Protein AF-0000000084998869 (afdb_homodimer)

Nearest PDB structures (foldseek):
  7p6f-assembly1_BBB  TM=9.509E-01  e=3.511E-06  Streptomyces griseus
  7p6f-assembly2_CCC-2  TM=8.932E-01  e=2.110E-06  Streptomyces griseus
  3f6o-assembly1_A  TM=9.062E-01  e=4.250E-06  Rhodococcus jostii RHA1
  3f6v-assembly1_A-2  TM=7.899E-01  e=2.722E-06  Rhodococcus jostii RHA1
  4ooi-assembly1_A  TM=8.127E-01  e=7.074E-06  Vibrio cholerae O1 biovar El Tor str. N16961

Foldseek 3Di:
DPVCCVVPLQDPLLVLQVVLCVDPLLVVVQVVQVVHKDWLVRSCVVVVDDSVVSVVSVVSCVVSVQWDWDDDVPIIIIHGDVVSVVSNVVSVVVVVVVVVVVVVVVD/DPVCCVVPLQDPLLVLQCVLCVDPLLVVVQVVQVVHKDWLVRSCVVVVDDSVVSVVSVVSCVVSVQWDWDDDVPIIIIHGDVVSVVSNVVSVVVVVVVVVVVVVVVD

pLDDT: mean 88.74, std 17.49, range [26.2, 98.62]

Radius of gyration: 19.47 Å; Cα contacts (8 Å, |Δi|>4): 259; chains: 2; bounding box: 42×60×47 Å

Structure (mmCIF, N/CA/C/O backbone):
data_AF-0000000084998869-model_v1
#
loop_
_entity.id
_entity.type
_entity.pdbx_description
1 polymer 'Transcriptional regulator, ArsR family'
#
loop_
_atom_site.group_PDB
_atom_site.id
_atom_site.type_symbol
_atom_site.label_atom_id
_atom_site.label_alt_id
_atom_site.label_comp_id
_atom_site.label_asym_id
_atom_site.label_entity_id
_atom_site.label_seq_id
_atom_site.pdbx_PDB_ins_code
_atom_site.Cartn_x
_atom_site.Cartn_y
_atom_site.Cartn_z
_atom_site.occupancy
_atom_site.B_iso_or_equiv
_atom_site.auth_seq_id
_atom_site.auth_comp_id
_atom_site.auth_asym_id
_atom_site.auth_atom_id
_atom_site.pdbx_PDB_model_num
ATOM 1 N N . MET A 1 1 ? 25.359 22.375 10.984 1 26.67 1 MET A N 1
ATOM 2 C CA . MET A 1 1 ? 24.562 22.219 9.773 1 26.67 1 MET A CA 1
ATOM 3 C C . MET A 1 1 ? 23.688 20.969 9.859 1 26.67 1 MET A C 1
ATOM 5 O O . MET A 1 1 ? 24.172 19.875 10.094 1 26.67 1 MET A O 1
ATOM 9 N N . SER A 1 2 ? 22.578 21.062 10.672 1 33.28 2 SER A N 1
ATOM 10 C CA . SER A 1 2 ? 21.656 19.984 10.977 1 33.28 2 SER A CA 1
ATOM 11 C C . SER A 1 2 ? 21.375 19.125 9.742 1 33.28 2 SER A C 1
ATOM 13 O O . SER A 1 2 ? 20.875 19.641 8.734 1 33.28 2 SER A O 1
ATOM 15 N N . SER A 1 3 ? 22.328 18.469 9.305 1 34 3 SER A N 1
ATOM 16 C CA . SER A 1 3 ? 22.219 17.578 8.164 1 34 3 SER A CA 1
ATOM 17 C C . SER A 1 3 ? 20.812 16.984 8.039 1 34 3 SER A C 1
ATOM 19 O O . SER A 1 3 ? 20.422 16.141 8.844 1 34 3 SER A O 1
ATOM 21 N N . ALA A 1 4 ? 19.828 17.859 7.883 1 39.31 4 ALA A N 1
ATOM 22 C CA . ALA A 1 4 ? 18.453 17.5 7.574 1 39.31 4 ALA A CA 1
ATOM 23 C C . ALA A 1 4 ? 18.375 16.188 6.805 1 39.31 4 ALA A C 1
ATOM 25 O O . ALA A 1 4 ? 18.766 16.125 5.637 1 39.31 4 ALA A O 1
ATOM 26 N N . VAL A 1 5 ? 19.031 15.219 7.215 1 37.94 5 VAL A N 1
ATOM 27 C CA . VAL A 1 5 ? 18.906 13.883 6.648 1 37.94 5 VAL A CA 1
ATOM 28 C C . VAL A 1 5 ? 17.531 13.711 6.012 1 37.94 5 VAL A C 1
ATOM 30 O O . VAL A 1 5 ? 16.516 13.695 6.711 1 37.94 5 VAL A O 1
ATOM 33 N N . ASP A 1 6 ? 17.047 14.648 5.242 1 44.75 6 ASP A N 1
ATOM 34 C CA . ASP A 1 6 ? 15.898 14.656 4.328 1 44.75 6 ASP A CA 1
ATOM 35 C C . ASP A 1 6 ? 15.508 13.242 3.924 1 44.75 6 ASP A C 1
ATOM 37 O O . ASP A 1 6 ? 15.922 12.758 2.865 1 44.75 6 ASP A O 1
ATOM 41 N N . SER A 1 7 ? 15.812 12.195 4.695 1 50.81 7 SER A N 1
ATOM 42 C CA . SER A 1 7 ? 15.711 10.766 4.445 1 50.81 7 SER A CA 1
ATOM 43 C C . SER A 1 7 ? 14.367 10.406 3.816 1 50.81 7 SER A C 1
ATOM 45 O O . SER A 1 7 ? 13.312 10.695 4.391 1 50.81 7 SER A O 1
ATOM 47 N N . GLU A 1 8 ? 14.383 10.547 2.584 1 64.5 8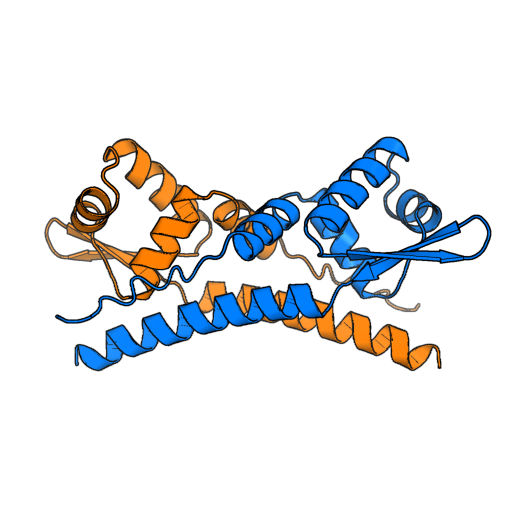 GLU A N 1
ATOM 48 C CA . GLU A 1 8 ? 13.273 10.055 1.771 1 64.5 8 GLU A CA 1
ATOM 49 C C . GLU A 1 8 ? 12.75 8.719 2.303 1 64.5 8 GLU A C 1
ATOM 51 O O . GLU A 1 8 ? 13.453 7.707 2.252 1 64.5 8 GLU A O 1
ATOM 56 N N . ILE A 1 9 ? 11.812 8.828 3.244 1 73 9 ILE A N 1
ATOM 57 C CA . ILE A 1 9 ? 11.203 7.641 3.84 1 73 9 ILE A CA 1
ATOM 58 C C . ILE A 1 9 ? 10.602 6.766 2.744 1 73 9 ILE A C 1
ATOM 60 O O . ILE A 1 9 ? 10.703 5.539 2.795 1 73 9 ILE A O 1
ATOM 64 N N . VAL A 1 10 ? 10.297 7.578 1.691 1 85.88 10 VAL A N 1
ATOM 65 C CA . VAL A 1 10 ? 9.625 6.809 0.649 1 85.88 10 VAL A CA 1
ATOM 66 C C . VAL A 1 10 ? 10.602 6.523 -0.49 1 85.88 10 VAL A C 1
ATOM 68 O O . VAL A 1 10 ? 11.055 7.445 -1.171 1 85.88 10 VAL A O 1
ATOM 71 N N . SER A 1 11 ? 10.969 5.344 -0.647 1 91.5 11 SER A N 1
ATOM 72 C CA . SER A 1 11 ? 11.852 4.914 -1.723 1 91.5 11 SER A CA 1
ATOM 73 C C . SER A 1 11 ? 11.078 4.629 -3.002 1 91.5 11 SER A C 1
ATOM 75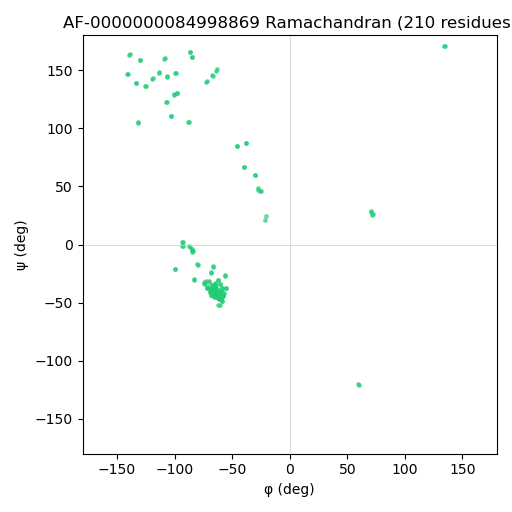 O O . SER A 1 11 ? 9.852 4.48 -2.971 1 91.5 11 SER A O 1
ATOM 77 N N . ASP A 1 12 ? 11.836 4.605 -4.164 1 93.56 12 ASP A N 1
ATOM 78 C CA . ASP A 1 12 ? 11.227 4.27 -5.449 1 93.56 12 ASP A CA 1
ATOM 79 C C . ASP A 1 12 ? 10.633 2.859 -5.422 1 93.56 12 ASP A C 1
ATOM 81 O O . ASP A 1 12 ? 9.609 2.596 -6.051 1 93.56 12 ASP A O 1
ATOM 85 N N . LYS A 1 13 ? 11.289 2.039 -4.707 1 94.5 13 LYS A N 1
ATOM 86 C CA . LYS A 1 13 ? 10.805 0.67 -4.566 1 94.5 13 LYS A CA 1
ATOM 87 C C . LYS A 1 13 ? 9.453 0.637 -3.861 1 94.5 13 LYS A C 1
ATOM 89 O O . LYS A 1 13 ? 8.531 -0.051 -4.309 1 94.5 13 LYS A O 1
ATOM 94 N N . THR A 1 14 ? 9.398 1.402 -2.857 1 95.94 14 THR A N 1
ATOM 95 C CA . THR A 1 14 ? 8.148 1.46 -2.107 1 95.94 14 THR A CA 1
ATOM 96 C C . THR A 1 14 ? 7.02 2.01 -2.975 1 95.94 14 THR A C 1
ATOM 98 O O . THR A 1 14 ? 5.902 1.481 -2.963 1 95.94 14 THR A O 1
ATOM 101 N N . LYS A 1 15 ? 7.359 3.01 -3.773 1 96.69 15 LYS A N 1
ATOM 102 C CA . LYS A 1 15 ? 6.379 3.605 -4.68 1 96.69 15 LYS A CA 1
ATOM 103 C C . LYS A 1 15 ? 5.859 2.576 -5.68 1 96.69 15 LYS A C 1
ATOM 105 O O . LYS A 1 15 ? 4.656 2.496 -5.926 1 96.69 15 LYS A O 1
ATOM 110 N N . LYS A 1 16 ? 6.734 1.814 -6.164 1 96.88 16 LYS A N 1
ATOM 111 C CA . LYS A 1 16 ? 6.387 0.79 -7.145 1 96.88 16 LYS A CA 1
ATOM 112 C C . LYS A 1 16 ? 5.508 -0.292 -6.52 1 96.88 16 LYS A C 1
ATOM 114 O O . LYS A 1 16 ? 4.539 -0.741 -7.133 1 96.88 16 LYS A O 1
ATOM 119 N N . LEU A 1 17 ? 5.84 -0.7 -5.336 1 97.69 17 LEU A N 1
ATOM 120 C CA . LEU A 1 17 ? 5.078 -1.722 -4.625 1 97.69 17 LEU A CA 1
ATOM 121 C C . LEU A 1 17 ? 3.648 -1.255 -4.371 1 97.69 17 LEU A C 1
ATOM 123 O O . LEU A 1 17 ? 2.693 -1.98 -4.656 1 97.69 17 LEU A O 1
ATOM 127 N N . LEU A 1 18 ? 3.578 -0.027 -3.906 1 97.94 18 LEU A N 1
ATOM 128 C CA . LEU A 1 18 ? 2.268 0.513 -3.561 1 97.94 18 LEU A CA 1
ATOM 129 C C . LEU A 1 18 ? 1.408 0.693 -4.809 1 97.94 18 LEU A C 1
ATOM 131 O O . LEU A 1 18 ? 0.208 0.411 -4.785 1 97.94 18 LEU A O 1
ATOM 135 N N . LYS A 1 19 ? 2 1.129 -5.84 1 97.62 19 LYS A N 1
ATOM 136 C CA . LYS A 1 19 ? 1.279 1.286 -7.098 1 97.62 19 LYS A CA 1
ATOM 137 C C . LYS A 1 19 ? 0.756 -0.055 -7.605 1 97.62 19 LYS A C 1
ATOM 139 O O . LYS A 1 19 ? -0.394 -0.156 -8.039 1 97.62 19 LYS A O 1
ATOM 144 N N . ALA A 1 20 ? 1.541 -1.014 -7.512 1 98.38 20 ALA A N 1
ATOM 145 C CA . ALA A 1 20 ? 1.152 -2.346 -7.965 1 98.38 20 ALA A CA 1
ATOM 146 C C . ALA A 1 20 ? 0.011 -2.902 -7.121 1 98.38 20 ALA A C 1
ATOM 148 O O . ALA A 1 20 ? -0.873 -3.594 -7.637 1 98.38 20 ALA A O 1
ATOM 149 N N . LEU A 1 21 ? -0.023 -2.584 -5.867 1 98 21 LEU A N 1
ATOM 150 C CA . LEU A 1 21 ? -0.984 -3.143 -4.922 1 98 21 LEU A CA 1
ATOM 151 C C . LEU A 1 21 ? -2.279 -2.338 -4.922 1 98 21 LEU A C 1
ATOM 153 O O . LEU A 1 21 ? -3.229 -2.68 -4.215 1 98 21 LEU A O 1
ATOM 157 N N . SER A 1 22 ? -2.352 -1.275 -5.703 1 97.62 22 SER A N 1
ATOM 158 C CA . SER A 1 22 ? -3.502 -0.378 -5.648 1 97.62 22 SER A CA 1
ATOM 159 C C . SER A 1 22 ? -4.637 -0.883 -6.531 1 97.62 22 SER A C 1
ATOM 161 O O . SER A 1 22 ? -5.73 -0.31 -6.535 1 97.62 22 SER A O 1
ATOM 163 N N . GLU A 1 23 ? -4.469 -1.944 -7.277 1 97.06 23 GLU A N 1
ATOM 164 C CA . GLU A 1 23 ? -5.473 -2.488 -8.188 1 97.06 23 GLU A CA 1
ATOM 165 C C . GLU A 1 23 ? -6.191 -3.684 -7.562 1 97.06 23 GLU A C 1
ATOM 167 O O . GLU A 1 23 ? -5.547 -4.629 -7.102 1 97.06 23 GLU A O 1
ATOM 172 N N . PRO A 1 24 ? -7.52 -3.65 -7.582 1 95 24 PRO A N 1
ATOM 173 C CA . PRO A 1 24 ? -8.289 -4.703 -6.914 1 95 24 PRO A CA 1
ATOM 174 C C . PRO A 1 24 ? -7.957 -6.098 -7.438 1 95 24 PRO A C 1
ATOM 176 O O . PRO A 1 24 ? -7.836 -7.043 -6.652 1 95 24 PRO A O 1
ATOM 179 N N . LEU A 1 25 ? -7.824 -6.23 -8.68 1 95.31 25 LEU A N 1
ATOM 180 C CA . LEU A 1 25 ? -7.555 -7.543 -9.258 1 95.31 25 LEU A CA 1
ATOM 181 C C . LEU A 1 25 ? -6.18 -8.047 -8.828 1 95.31 25 LEU A C 1
ATOM 183 O O . LEU A 1 25 ? -6 -9.25 -8.594 1 95.31 25 LEU A O 1
ATOM 187 N N . ARG A 1 26 ? -5.273 -7.172 -8.758 1 97.75 26 ARG A N 1
ATOM 188 C CA . ARG A 1 26 ? -3.938 -7.562 -8.312 1 97.75 26 ARG A CA 1
ATOM 189 C C . ARG A 1 26 ? -3.947 -7.965 -6.844 1 97.75 26 ARG A C 1
ATOM 191 O O . ARG A 1 26 ? -3.188 -8.844 -6.43 1 97.75 26 ARG A O 1
ATOM 198 N N . LEU A 1 27 ? -4.762 -7.32 -6.09 1 96.94 27 LEU A N 1
ATOM 199 C CA . LEU A 1 27 ? -4.898 -7.699 -4.688 1 96.94 27 LEU A CA 1
ATOM 200 C C . LEU A 1 27 ? -5.488 -9.102 -4.559 1 96.94 27 LEU A C 1
ATOM 202 O O . LEU A 1 27 ? -5.113 -9.859 -3.66 1 96.94 27 LEU A O 1
ATOM 206 N N . GLN A 1 28 ? -6.352 -9.414 -5.449 1 95.19 28 GLN A N 1
ATOM 207 C CA . GLN A 1 28 ? -6.91 -10.766 -5.461 1 95.19 28 GLN A CA 1
ATOM 208 C C . GLN A 1 28 ? -5.836 -11.797 -5.777 1 95.19 28 GLN A C 1
ATOM 210 O O . GLN A 1 28 ? -5.801 -12.875 -5.172 1 95.19 28 GLN A O 1
ATOM 215 N N . ILE A 1 29 ? -5.027 -11.461 -6.688 1 97 29 ILE A N 1
ATOM 216 C CA . ILE A 1 29 ? -3.93 -12.352 -7.047 1 97 29 ILE A CA 1
ATOM 217 C C . ILE A 1 29 ? -3.002 -12.539 -5.848 1 97 29 ILE A C 1
ATOM 219 O O . ILE A 1 29 ? -2.6 -13.664 -5.535 1 97 29 ILE A O 1
ATOM 223 N N . ILE A 1 30 ? -2.678 -11.438 -5.18 1 97.5 30 ILE A N 1
ATOM 224 C CA . ILE A 1 30 ? -1.818 -11.469 -4 1 97.5 30 ILE A CA 1
ATOM 225 C C . ILE A 1 30 ? -2.438 -12.375 -2.938 1 97.5 30 ILE A C 1
ATOM 227 O O . ILE A 1 30 ? -1.742 -13.195 -2.326 1 97.5 30 ILE A O 1
ATOM 231 N N . GLU A 1 31 ? -3.682 -12.227 -2.771 1 94.25 31 GLU A N 1
ATOM 232 C CA . GLU A 1 31 ? -4.391 -13.055 -1.799 1 94.25 31 GLU A CA 1
ATOM 233 C C . GLU A 1 31 ? -4.344 -14.531 -2.191 1 94.25 31 GLU A C 1
ATOM 235 O O . GLU A 1 31 ? -4.102 -15.398 -1.348 1 94.25 31 GLU A O 1
ATOM 240 N N . ALA A 1 32 ? -4.578 -14.812 -3.408 1 94.56 32 ALA A N 1
ATOM 241 C CA . ALA A 1 32 ? -4.539 -16.188 -3.908 1 94.56 32 ALA A CA 1
ATOM 242 C C . ALA A 1 32 ? -3.17 -16.812 -3.674 1 94.56 32 ALA A C 1
ATOM 244 O O . ALA A 1 32 ? -3.074 -17.984 -3.299 1 94.56 32 ALA A O 1
ATOM 245 N N . LEU A 1 33 ? -2.152 -16.031 -3.822 1 95.81 33 LEU A N 1
ATOM 246 C CA . LEU A 1 33 ? -0.786 -16.531 -3.707 1 95.81 33 LEU A CA 1
ATOM 247 C C . LEU A 1 33 ? -0.374 -16.656 -2.244 1 95.81 33 LEU A C 1
ATOM 249 O O . LEU A 1 33 ? 0.628 -17.297 -1.93 1 95.81 33 LEU A O 1
ATOM 253 N N . SER A 1 34 ? -1.127 -15.992 -1.403 1 94.06 34 SER A N 1
ATOM 254 C CA . SER A 1 34 ? -0.805 -16.062 0.018 1 94.06 34 SER A CA 1
ATOM 255 C C . SER A 1 34 ? -1.02 -17.469 0.56 1 94.06 34 SER A C 1
ATOM 257 O O . SER A 1 34 ? -0.455 -17.844 1.592 1 94.06 34 SER A O 1
ATOM 259 N N . SER A 1 35 ? -1.745 -18.266 -0.09 1 91.44 35 SER A N 1
ATOM 260 C CA . SER A 1 35 ? -2.033 -19.641 0.342 1 91.44 35 SER A CA 1
ATOM 261 C C . SER A 1 35 ? -1.048 -20.625 -0.266 1 91.44 35 SER A C 1
ATOM 263 O O . SER A 1 35 ? -1.18 -21.844 -0.075 1 91.44 35 SER A O 1
ATOM 265 N N . GLY A 1 36 ? -0.101 -20.141 -1.003 1 92.31 36 GLY A N 1
ATOM 266 C CA . GLY A 1 36 ? 0.896 -20.984 -1.65 1 92.31 36 GLY A CA 1
ATOM 267 C C . GLY A 1 36 ? 1.136 -20.609 -3.102 1 92.31 36 GLY A C 1
ATOM 268 O O . GLY A 1 36 ? 0.422 -19.781 -3.662 1 92.31 36 GLY A O 1
ATOM 269 N N . GLU A 1 37 ? 2.137 -21.203 -3.666 1 94.44 37 GLU A N 1
ATOM 270 C CA . GLU A 1 37 ? 2.461 -20.922 -5.062 1 94.44 37 GLU A CA 1
ATOM 271 C C . GLU A 1 37 ? 1.371 -21.438 -5.996 1 94.44 37 GLU A C 1
ATOM 273 O O . GLU A 1 37 ? 0.744 -22.469 -5.723 1 94.44 37 GLU A O 1
ATOM 278 N N . LYS A 1 38 ? 1.149 -20.734 -7.07 1 95.94 38 LYS A N 1
ATOM 279 C CA . LYS A 1 38 ? 0.128 -21.109 -8.039 1 95.94 38 LYS A CA 1
ATOM 280 C C . LYS A 1 38 ? 0.606 -20.859 -9.469 1 95.94 38 LYS A C 1
ATOM 282 O O . LYS A 1 38 ? 1.376 -19.922 -9.711 1 95.94 38 LYS A O 1
ATOM 287 N N . CYS A 1 39 ? 0.174 -21.703 -10.383 1 96.12 39 CYS A N 1
ATOM 288 C CA . CYS A 1 39 ? 0.454 -21.469 -11.797 1 96.12 39 CYS A CA 1
ATOM 289 C C . CYS A 1 39 ? -0.604 -20.562 -12.422 1 96.12 39 CYS A C 1
ATOM 291 O O . CYS A 1 39 ? -1.662 -20.344 -11.828 1 96.12 39 CYS A O 1
ATOM 293 N N . VAL A 1 40 ? -0.247 -20.062 -13.625 1 95.06 40 VAL A N 1
ATOM 294 C CA . VAL A 1 40 ? -1.156 -19.188 -14.359 1 95.06 40 VAL A CA 1
ATOM 295 C C . VAL A 1 40 ? -2.5 -19.875 -14.555 1 95.06 40 VAL A C 1
ATOM 297 O O . VAL A 1 40 ? -3.557 -19.266 -14.398 1 95.06 40 VAL A O 1
ATOM 300 N N . CYS A 1 41 ? -2.467 -21.172 -14.797 1 94.19 41 CYS A N 1
ATOM 301 C CA . CYS A 1 41 ? -3.689 -21.922 -15.062 1 94.19 41 CYS A CA 1
ATOM 302 C C . CYS A 1 41 ? -4.57 -22 -13.82 1 94.19 41 CYS A C 1
ATOM 304 O O . CYS A 1 41 ? -5.797 -21.891 -13.922 1 94.19 41 CYS A O 1
ATOM 306 N N . ASP A 1 42 ? -3.941 -22.172 -12.633 1 95.56 42 ASP A N 1
ATOM 307 C CA . ASP A 1 42 ? -4.684 -22.141 -11.383 1 95.56 42 ASP A CA 1
ATOM 308 C C . ASP A 1 42 ? -5.34 -20.781 -11.148 1 95.56 42 ASP A C 1
ATOM 310 O O . ASP A 1 42 ? -6.492 -20.719 -10.719 1 95.56 42 ASP A O 1
ATOM 314 N N . LEU A 1 43 ? -4.621 -19.75 -11.461 1 96.56 43 LEU A N 1
ATOM 315 C CA . LEU A 1 43 ? -5.121 -18.406 -11.25 1 96.56 43 LEU A CA 1
ATOM 316 C C . LEU A 1 43 ? -6.273 -18.094 -12.203 1 96.56 43 LEU A C 1
ATOM 318 O O . LEU A 1 43 ? -7.262 -17.469 -11.805 1 96.56 43 LEU A O 1
ATOM 322 N N . ILE A 1 44 ? -6.145 -18.531 -13.453 1 95.56 44 ILE A N 1
ATOM 323 C CA . ILE A 1 44 ? -7.207 -18.359 -14.43 1 95.56 44 ILE A CA 1
ATOM 324 C C . ILE A 1 44 ? -8.477 -19.062 -13.953 1 95.56 44 ILE A C 1
ATOM 326 O O . ILE A 1 44 ? -9.562 -18.469 -13.977 1 95.56 44 ILE A O 1
ATOM 330 N N . GLU A 1 45 ? -8.344 -20.281 -13.508 1 95.5 45 GLU A N 1
ATOM 331 C CA . GLU A 1 45 ? -9.469 -21.078 -13.039 1 95.5 45 GLU A CA 1
ATOM 332 C C . GLU A 1 45 ? -10.117 -20.438 -11.805 1 95.5 45 GLU A C 1
ATOM 334 O O . GLU A 1 45 ? -11.344 -20.344 -11.727 1 95.5 45 GLU A O 1
ATOM 339 N N . GLU A 1 46 ? -9.328 -19.984 -10.906 1 94 46 GLU A N 1
ATOM 340 C CA . GLU A 1 46 ? -9.812 -19.438 -9.641 1 94 46 GLU A CA 1
ATOM 341 C C . GLU A 1 46 ? -10.5 -18.078 -9.852 1 94 46 GLU A C 1
ATOM 343 O O . GLU A 1 46 ? -11.5 -17.781 -9.195 1 94 46 GLU A O 1
ATOM 348 N N . MET A 1 47 ? -9.992 -17.266 -10.766 1 94.12 47 MET A N 1
ATOM 349 C CA . MET A 1 47 ? -10.461 -15.898 -10.906 1 94.12 47 MET A CA 1
ATOM 350 C C . MET A 1 47 ? -11.453 -15.773 -12.055 1 94.12 47 MET A C 1
ATOM 352 O O . MET A 1 47 ? -12.203 -14.789 -12.133 1 94.12 47 MET A O 1
ATOM 356 N N . GLY A 1 48 ? -11.406 -16.672 -12.914 1 95.06 48 GLY A N 1
ATOM 357 C CA . GLY A 1 48 ? -12.344 -16.656 -14.023 1 95.06 48 GLY A CA 1
ATOM 358 C C . GLY A 1 48 ? -12.07 -15.547 -15.023 1 95.06 48 GLY A C 1
ATOM 359 O O . GLY A 1 48 ? -13.008 -15.008 -15.617 1 95.06 48 GLY A O 1
ATOM 360 N N . LEU A 1 49 ? -10.852 -15.102 -15.172 1 95 49 LEU A N 1
ATOM 361 C CA . LEU A 1 49 ? -10.453 -14.039 -16.094 1 95 49 LEU A CA 1
ATOM 362 C C . LEU A 1 49 ? -9.664 -14.594 -17.266 1 95 49 LEU A C 1
ATOM 364 O O . LEU A 1 49 ? -9.148 -15.711 -17.203 1 95 49 LEU A O 1
ATOM 368 N N . ALA A 1 50 ? -9.602 -13.844 -18.297 1 96.38 50 ALA A N 1
ATOM 369 C CA . ALA A 1 50 ? -8.828 -14.219 -19.484 1 96.38 50 ALA A CA 1
ATOM 370 C C . ALA A 1 50 ? -7.336 -14.305 -19.156 1 96.38 50 ALA A C 1
ATOM 372 O O . ALA A 1 50 ? -6.832 -13.539 -18.328 1 96.38 50 ALA A O 1
ATOM 373 N N . GLN A 1 51 ? -6.672 -15.117 -19.812 1 95.69 51 GLN A N 1
ATOM 374 C CA . GLN A 1 51 ? -5.238 -15.32 -19.641 1 95.69 51 GLN A CA 1
ATOM 375 C C . GLN A 1 51 ? -4.461 -14.031 -19.875 1 95.69 51 GLN A C 1
ATOM 377 O O . GLN A 1 51 ? -3.496 -13.742 -19.172 1 95.69 51 GLN A O 1
ATOM 382 N N . SER A 1 52 ? -4.859 -13.336 -20.797 1 97.06 52 SER A N 1
ATOM 383 C CA . SER A 1 52 ? -4.148 -12.109 -21.125 1 97.06 52 SER A CA 1
ATOM 384 C C . SER A 1 52 ? -4.18 -11.125 -19.969 1 97.06 52 SER A C 1
ATOM 386 O O . SER A 1 52 ? -3.178 -10.469 -19.672 1 97.06 52 SER A O 1
ATOM 388 N N . LYS A 1 53 ? -5.348 -10.984 -19.312 1 97.31 53 LYS A N 1
ATOM 389 C CA . LYS A 1 53 ? -5.52 -10.078 -18.188 1 97.31 53 LYS A CA 1
ATOM 390 C C . LYS A 1 53 ? -4.695 -10.539 -16.984 1 97.31 53 LYS A C 1
ATOM 392 O O . LYS A 1 53 ? -4.016 -9.727 -16.344 1 97.31 53 LYS A O 1
ATOM 397 N N . ILE A 1 54 ? -4.773 -11.805 -16.75 1 97.38 54 ILE A N 1
ATOM 398 C CA . ILE A 1 54 ? -4.008 -12.375 -15.656 1 97.38 54 ILE A CA 1
ATOM 399 C C . ILE A 1 54 ? -2.516 -12.188 -15.906 1 97.38 54 ILE A C 1
ATOM 401 O O . ILE A 1 54 ? -1.771 -11.781 -15.016 1 97.38 54 ILE A O 1
ATOM 405 N N . SER A 1 55 ? -2.113 -12.422 -17.109 1 96.81 55 SER A N 1
ATOM 406 C CA . SER A 1 55 ? -0.706 -12.297 -17.469 1 96.81 55 SER A CA 1
ATOM 407 C C . SER A 1 55 ? -0.221 -10.859 -17.312 1 96.81 55 SER A C 1
ATOM 409 O O . SER A 1 55 ? 0.888 -10.625 -16.828 1 96.81 55 SER A O 1
ATOM 411 N N . PHE A 1 56 ? -1.086 -9.969 -17.672 1 98 56 PHE A N 1
ATOM 412 C CA . PHE A 1 56 ? -0.75 -8.555 -17.531 1 98 56 PHE A CA 1
ATOM 413 C C . PHE A 1 56 ? -0.516 -8.211 -16.062 1 98 56 PHE A C 1
ATOM 415 O O . PHE A 1 56 ? 0.51 -7.625 -15.711 1 98 56 PHE A O 1
ATOM 422 N N . HIS A 1 57 ? -1.429 -8.547 -15.234 1 98.12 57 HIS A N 1
ATOM 423 C CA . HIS A 1 57 ? -1.318 -8.234 -13.812 1 98.12 57 HIS A CA 1
ATOM 424 C C . HIS A 1 57 ? -0.136 -8.961 -13.18 1 98.12 57 HIS A C 1
ATOM 426 O O . HIS A 1 57 ? 0.55 -8.398 -12.32 1 98.12 57 HIS A O 1
ATOM 432 N N . LEU A 1 58 ? 0.121 -10.18 -13.609 1 98.25 58 LEU A N 1
ATOM 433 C CA . LEU A 1 58 ? 1.271 -10.922 -13.109 1 98.25 58 LEU A CA 1
ATOM 434 C C . LEU A 1 58 ? 2.574 -10.234 -13.492 1 98.25 58 LEU A C 1
ATOM 436 O O . LEU A 1 58 ? 3.52 -10.188 -12.703 1 98.25 58 LEU A O 1
ATOM 440 N N . LYS A 1 59 ? 2.633 -9.719 -14.688 1 98.38 59 LYS A N 1
ATOM 441 C CA . LYS A 1 59 ? 3.812 -8.984 -15.133 1 98.38 59 LYS A CA 1
ATOM 442 C C . LYS A 1 59 ? 4.047 -7.75 -14.273 1 98.38 59 LYS A C 1
ATOM 444 O O . LYS A 1 59 ? 5.176 -7.48 -13.859 1 98.38 59 LYS A O 1
ATOM 449 N N . VAL A 1 60 ? 3.023 -6.988 -14.023 1 98.38 60 VAL A N 1
ATOM 450 C CA . VAL A 1 60 ? 3.107 -5.785 -13.203 1 98.38 60 VAL A CA 1
ATOM 451 C C . VAL A 1 60 ? 3.598 -6.148 -11.805 1 98.38 60 VAL A C 1
ATOM 453 O O . VAL A 1 60 ? 4.488 -5.488 -11.258 1 98.38 60 VAL A O 1
ATOM 456 N N . LEU A 1 61 ? 3.031 -7.219 -11.219 1 98.62 61 LEU A N 1
ATOM 457 C CA . LEU A 1 61 ? 3.391 -7.66 -9.875 1 98.62 61 LEU A CA 1
ATOM 458 C C . LEU A 1 61 ? 4.832 -8.156 -9.836 1 98.62 61 LEU A C 1
ATOM 460 O O . LEU A 1 61 ? 5.555 -7.91 -8.867 1 98.62 61 LEU A O 1
ATOM 464 N N . LYS A 1 62 ? 5.227 -8.82 -10.914 1 98.38 62 LYS A N 1
ATOM 465 C CA . LYS A 1 62 ? 6.598 -9.312 -11.023 1 98.38 62 LYS A CA 1
ATOM 466 C C . LYS A 1 62 ? 7.586 -8.156 -11.156 1 98.38 62 LYS A C 1
ATOM 468 O O . LYS A 1 62 ? 8.617 -8.133 -10.477 1 98.38 62 LYS A O 1
ATOM 473 N N . ASP A 1 63 ? 7.262 -7.176 -11.969 1 98.06 63 ASP A N 1
ATOM 474 C CA . ASP A 1 63 ? 8.109 -6.004 -12.18 1 98.06 63 ASP A CA 1
ATOM 475 C C . ASP A 1 63 ? 8.281 -5.215 -10.883 1 98.06 63 ASP A C 1
ATOM 477 O O . ASP A 1 63 ? 9.336 -4.617 -10.648 1 98.06 63 ASP A O 1
ATOM 481 N N . ALA A 1 64 ? 7.293 -5.262 -10.047 1 98.19 64 ALA A N 1
ATOM 482 C CA . ALA A 1 64 ? 7.34 -4.586 -8.758 1 98.19 64 ALA A CA 1
ATOM 483 C C . ALA A 1 64 ? 8.039 -5.449 -7.711 1 98.19 64 ALA A C 1
ATOM 485 O O . ALA A 1 64 ? 8.188 -5.035 -6.559 1 98.19 64 ALA A O 1
ATOM 486 N N . GLU A 1 65 ? 8.352 -6.621 -8.07 1 98.19 65 GLU A N 1
ATOM 487 C CA . GLU A 1 65 ? 9.086 -7.566 -7.234 1 98.19 65 GLU A CA 1
ATOM 488 C C . GLU A 1 65 ? 8.211 -8.078 -6.09 1 98.19 65 GLU A C 1
ATOM 490 O O . GLU A 1 65 ? 8.719 -8.438 -5.027 1 98.19 65 GLU A O 1
ATOM 495 N N . LEU A 1 66 ? 6.938 -8.078 -6.25 1 98.31 66 LEU A N 1
ATOM 496 C CA . LEU A 1 66 ? 6.008 -8.562 -5.234 1 98.31 66 LEU A CA 1
ATOM 497 C C . LEU A 1 66 ? 5.863 -10.078 -5.312 1 98.31 66 LEU A C 1
ATOM 499 O O . LEU A 1 66 ? 5.531 -10.727 -4.316 1 98.31 66 LEU A O 1
ATOM 503 N N . ILE A 1 67 ? 6.043 -10.539 -6.559 1 98.38 67 ILE A N 1
ATOM 504 C CA . ILE A 1 67 ? 5.973 -11.984 -6.766 1 98.38 67 ILE A CA 1
ATOM 505 C C . ILE A 1 67 ? 7.195 -12.453 -7.551 1 98.38 67 ILE A C 1
ATOM 507 O O . ILE A 1 67 ? 7.859 -11.656 -8.211 1 98.38 67 ILE A O 1
ATOM 511 N N . ILE A 1 68 ? 7.48 -13.672 -7.453 1 97.75 68 ILE A N 1
ATOM 512 C CA . ILE A 1 68 ? 8.594 -14.312 -8.148 1 97.75 68 ILE A CA 1
ATOM 513 C C . ILE A 1 68 ? 8.078 -15.508 -8.945 1 97.75 68 ILE A C 1
ATOM 515 O O . ILE A 1 68 ? 7.246 -16.281 -8.453 1 97.75 68 ILE A O 1
ATOM 519 N N . ASP A 1 69 ? 8.539 -15.625 -10.109 1 96.75 69 ASP A N 1
ATOM 520 C CA . ASP A 1 69 ? 8.109 -16.766 -10.922 1 96.75 69 ASP A CA 1
ATOM 521 C C . ASP A 1 69 ? 9.148 -17.875 -10.898 1 96.75 69 ASP A C 1
ATOM 523 O O . ASP A 1 69 ? 10.336 -17.625 -10.695 1 96.75 69 ASP A O 1
ATOM 527 N N . ARG A 1 70 ? 8.734 -19.062 -10.984 1 94.75 70 ARG A N 1
ATOM 528 C CA . ARG A 1 70 ? 9.555 -20.266 -11.133 1 94.75 70 ARG A CA 1
ATOM 529 C C . ARG A 1 70 ? 9 -21.172 -12.211 1 94.75 70 ARG A C 1
ATOM 531 O O . ARG A 1 70 ? 7.781 -21.375 -12.305 1 94.75 70 ARG A O 1
ATOM 538 N N . HIS A 1 71 ? 9.977 -21.719 -12.984 1 94.38 71 HIS A N 1
ATOM 539 C CA . HIS A 1 71 ? 9.562 -22.594 -14.07 1 94.38 71 HIS A CA 1
ATOM 540 C C . HIS A 1 71 ? 9.664 -24.062 -13.68 1 94.38 71 HIS A C 1
ATOM 542 O O . HIS A 1 71 ? 10.641 -24.469 -13.047 1 94.38 71 HIS A O 1
ATOM 548 N N . SER A 1 72 ? 8.594 -24.766 -13.93 1 93.56 72 SER A N 1
ATOM 549 C CA . SER A 1 72 ? 8.578 -26.203 -13.742 1 93.56 72 SER A CA 1
ATOM 550 C C . SER A 1 72 ? 7.992 -26.922 -14.953 1 93.56 72 SER A C 1
ATOM 552 O O . SER A 1 72 ? 6.77 -27 -15.102 1 93.56 72 SER A O 1
ATOM 554 N N . GLY A 1 73 ? 8.891 -27.516 -15.703 1 93.75 73 GLY A N 1
ATOM 555 C CA . GLY A 1 73 ? 8.398 -28.125 -16.938 1 93.75 73 GLY A CA 1
ATOM 556 C C . GLY A 1 73 ? 7.746 -27.109 -17.859 1 93.75 73 GLY A C 1
ATOM 557 O O . GLY A 1 73 ? 8.352 -26.094 -18.203 1 93.75 73 GLY A O 1
ATOM 558 N N . ARG A 1 74 ? 6.438 -27.297 -18.203 1 92.31 74 ARG A N 1
ATOM 559 C CA . ARG A 1 74 ? 5.699 -26.438 -19.141 1 92.31 74 ARG A CA 1
ATOM 560 C C . ARG A 1 74 ? 4.957 -25.328 -18.391 1 92.31 74 ARG A C 1
ATOM 562 O O . ARG A 1 74 ? 4.359 -24.453 -19.016 1 92.31 74 ARG A O 1
ATOM 569 N N . TRP A 1 75 ? 5.105 -25.375 -17.047 1 93.25 75 TRP A N 1
ATOM 570 C CA . TRP A 1 75 ? 4.277 -24.453 -16.281 1 93.25 75 TRP A CA 1
ATOM 571 C C . TRP A 1 75 ? 5.133 -23.406 -15.578 1 93.25 75 TRP A C 1
ATOM 573 O O . TRP A 1 75 ? 6.297 -23.656 -15.258 1 93.25 75 TRP A O 1
ATOM 583 N N . VAL A 1 76 ? 4.527 -22.219 -15.438 1 95.56 76 VAL A N 1
ATOM 584 C CA . VAL A 1 76 ? 5.125 -21.141 -14.656 1 95.56 76 VAL A CA 1
ATOM 585 C C . VAL A 1 76 ? 4.355 -20.969 -13.344 1 95.56 76 VAL A C 1
ATOM 587 O O . VAL A 1 76 ? 3.137 -20.766 -13.359 1 95.56 76 VAL A O 1
ATOM 590 N N . TYR A 1 77 ? 5.137 -21.094 -12.188 1 96.62 77 TYR A N 1
ATOM 591 C CA . TYR A 1 77 ? 4.543 -20.922 -10.867 1 96.62 77 TYR A CA 1
ATOM 592 C C . TYR A 1 77 ? 4.969 -19.594 -10.25 1 96.62 77 TYR A C 1
ATOM 594 O O . TYR A 1 77 ? 6.102 -19.141 -10.445 1 96.62 77 TYR A O 1
ATOM 602 N N . TYR A 1 78 ? 4.016 -19.031 -9.523 1 97.5 78 TYR A N 1
ATOM 603 C CA . TYR A 1 78 ? 4.293 -17.766 -8.852 1 97.5 78 TYR A CA 1
ATOM 604 C C . TYR A 1 78 ? 4.141 -17.906 -7.34 1 97.5 78 TYR A C 1
ATOM 606 O O . TYR A 1 78 ? 3.268 -18.641 -6.863 1 97.5 78 TYR A O 1
ATOM 614 N N . HIS A 1 79 ? 4.977 -17.25 -6.594 1 96.62 79 HIS A N 1
ATOM 615 C CA . HIS A 1 79 ? 4.848 -17.156 -5.145 1 96.62 79 HIS A CA 1
ATOM 616 C C . HIS A 1 79 ? 5.164 -15.75 -4.656 1 96.62 79 HIS A C 1
ATOM 618 O O . HIS A 1 79 ? 5.793 -14.969 -5.371 1 96.62 79 HIS A O 1
ATOM 624 N N . LEU A 1 80 ? 4.777 -15.453 -3.457 1 97.19 80 LEU A N 1
ATOM 625 C CA . LEU A 1 80 ? 4.98 -14.125 -2.898 1 97.19 80 LEU A CA 1
ATOM 626 C C . LEU A 1 80 ? 6.453 -13.891 -2.564 1 97.19 80 LEU A C 1
ATOM 628 O O . LEU A 1 80 ? 7.133 -14.805 -2.082 1 97.19 80 LEU A O 1
ATOM 632 N N . ASN A 1 81 ? 6.914 -12.719 -2.84 1 97.5 81 ASN A N 1
ATOM 633 C CA . ASN A 1 81 ? 8.25 -12.305 -2.434 1 97.5 81 ASN A CA 1
ATOM 634 C C . ASN A 1 81 ? 8.258 -11.711 -1.031 1 97.5 81 ASN A C 1
ATOM 636 O O . ASN A 1 81 ? 7.957 -10.523 -0.855 1 97.5 81 ASN A O 1
ATOM 640 N N . ILE A 1 82 ? 8.727 -12.422 -0.095 1 96.12 82 ILE A N 1
ATOM 641 C CA . ILE A 1 82 ? 8.672 -12.047 1.312 1 96.12 82 ILE A CA 1
ATOM 642 C C . ILE A 1 82 ? 9.547 -10.812 1.551 1 96.12 82 ILE A C 1
ATOM 644 O O . ILE A 1 82 ? 9.219 -9.961 2.377 1 96.12 82 ILE A O 1
ATOM 648 N N . GLU A 1 83 ? 10.625 -10.742 0.849 1 97.06 83 GLU A N 1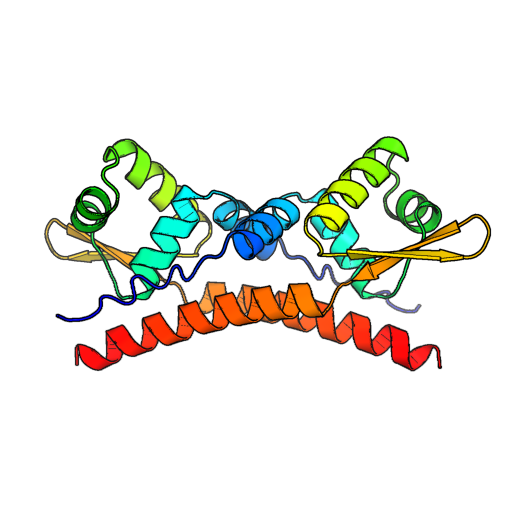
ATOM 649 C CA . GLU A 1 83 ? 11.523 -9.602 1.003 1 97.06 83 GLU A CA 1
ATOM 650 C C . GLU A 1 83 ? 10.812 -8.297 0.659 1 97.06 83 GLU A C 1
ATOM 652 O O . GLU A 1 83 ? 11.008 -7.281 1.332 1 97.06 83 GLU A O 1
ATOM 657 N N . ALA A 1 84 ? 10.039 -8.344 -0.37 1 97.5 84 ALA A N 1
ATOM 658 C CA . ALA A 1 84 ? 9.297 -7.148 -0.779 1 97.5 84 ALA A CA 1
ATOM 659 C C . ALA A 1 84 ? 8.258 -6.766 0.266 1 97.5 84 ALA A C 1
ATOM 661 O O . ALA A 1 84 ? 8.086 -5.586 0.58 1 97.5 84 ALA A O 1
ATOM 662 N N . LEU A 1 85 ? 7.586 -7.738 0.822 1 97.31 85 LEU A N 1
ATOM 663 C CA . LEU A 1 85 ? 6.59 -7.492 1.857 1 97.31 85 LEU A CA 1
ATOM 664 C C . LEU A 1 85 ? 7.242 -6.945 3.123 1 97.31 85 LEU A C 1
ATOM 666 O O . LEU A 1 85 ? 6.688 -6.066 3.783 1 97.31 85 LEU A O 1
ATOM 670 N N . ASN A 1 86 ? 8.438 -7.453 3.391 1 97.19 86 ASN A N 1
ATOM 671 C CA . ASN A 1 86 ? 9.188 -6.945 4.535 1 97.19 86 ASN A CA 1
ATOM 672 C C . ASN A 1 86 ? 9.57 -5.48 4.348 1 97.19 86 ASN A C 1
ATOM 674 O O . ASN A 1 86 ? 9.5 -4.691 5.293 1 97.19 86 ASN A O 1
ATOM 678 N N . SER A 1 87 ? 9.977 -5.211 3.184 1 97.19 87 SER A N 1
ATOM 679 C CA . SER A 1 87 ? 10.359 -3.834 2.893 1 97.19 87 SER A CA 1
ATOM 680 C C . SER A 1 87 ? 9.188 -2.883 3.08 1 97.19 87 SER A C 1
ATOM 682 O O . SER A 1 87 ? 9.344 -1.795 3.641 1 97.19 87 SER A O 1
ATOM 684 N N . LEU A 1 88 ? 8.047 -3.324 2.635 1 97.06 88 LEU A N 1
ATOM 685 C CA . LEU A 1 88 ? 6.832 -2.527 2.787 1 97.06 88 LEU A CA 1
ATOM 686 C C . LEU A 1 88 ? 6.461 -2.375 4.258 1 97.06 88 LEU A C 1
ATOM 688 O O . LEU A 1 88 ? 6.129 -1.277 4.711 1 97.06 88 LEU A O 1
ATOM 692 N N . GLN A 1 89 ? 6.547 -3.422 4.953 1 96.88 89 GLN A N 1
ATOM 693 C CA . GLN A 1 89 ? 6.273 -3.41 6.387 1 96.88 89 GLN A CA 1
ATOM 694 C C . GLN A 1 89 ? 7.219 -2.461 7.117 1 96.88 89 GLN A C 1
ATOM 696 O O . GLN A 1 89 ? 6.793 -1.707 7.996 1 96.88 89 GLN A O 1
ATOM 701 N N . ASN A 1 90 ? 8.445 -2.496 6.766 1 96.38 90 ASN A N 1
ATOM 702 C CA . ASN A 1 90 ? 9.445 -1.634 7.391 1 96.38 90 ASN A CA 1
ATOM 703 C C . ASN A 1 90 ? 9.148 -0.159 7.129 1 96.38 90 ASN A C 1
ATOM 705 O O . ASN A 1 90 ? 9.367 0.685 8 1 96.38 90 ASN A O 1
ATOM 709 N N . TRP A 1 91 ? 8.773 0.064 5.969 1 96.31 91 TRP A N 1
ATOM 710 C CA . TRP A 1 91 ? 8.406 1.437 5.637 1 96.31 91 TRP A CA 1
ATOM 711 C C . TRP A 1 91 ? 7.285 1.938 6.543 1 96.31 91 TRP A C 1
ATOM 713 O O . TRP A 1 91 ? 7.344 3.059 7.051 1 96.31 91 TRP A O 1
ATOM 723 N N . ILE A 1 92 ? 6.277 1.119 6.766 1 96.62 92 ILE A N 1
ATOM 724 C CA . ILE A 1 92 ? 5.152 1.486 7.621 1 96.62 92 ILE A CA 1
ATOM 725 C C . ILE A 1 92 ? 5.641 1.702 9.047 1 96.62 92 ILE A C 1
ATOM 727 O O . ILE A 1 92 ? 5.23 2.656 9.719 1 96.62 92 ILE A O 1
ATOM 731 N N . VAL A 1 93 ? 6.512 0.872 9.484 1 95.44 93 VAL A N 1
ATOM 732 C CA . VAL A 1 93 ? 7.066 0.97 10.828 1 95.44 93 VAL A CA 1
ATOM 733 C C . VAL A 1 93 ? 7.816 2.291 10.984 1 95.44 93 VAL A C 1
ATOM 735 O O . VAL A 1 93 ? 7.676 2.977 12 1 95.44 93 VAL A O 1
ATOM 738 N N . LEU A 1 94 ? 8.555 2.596 9.992 1 93.88 94 LEU A N 1
ATOM 739 C CA . LEU A 1 94 ? 9.32 3.84 10.023 1 93.88 94 LEU A CA 1
ATOM 740 C C . LEU A 1 94 ? 8.391 5.043 10.125 1 93.88 94 LEU A C 1
ATOM 742 O O . LEU A 1 94 ? 8.664 5.988 10.867 1 93.88 94 LEU A O 1
ATOM 746 N N . LEU A 1 95 ? 7.359 5.016 9.406 1 93.81 95 LEU A N 1
ATOM 747 C CA . LEU A 1 95 ? 6.375 6.09 9.461 1 93.81 95 LEU A CA 1
ATOM 748 C C . LEU A 1 95 ? 5.82 6.246 10.875 1 93.81 95 LEU A C 1
ATOM 750 O O . LEU A 1 95 ? 5.758 7.363 11.398 1 93.81 95 LEU A O 1
ATOM 754 N N . LYS A 1 96 ? 5.438 5.164 11.445 1 93.62 96 LYS A N 1
ATOM 755 C CA . LYS A 1 96 ? 4.836 5.168 12.773 1 93.62 96 LYS A CA 1
ATOM 756 C C . LYS A 1 96 ? 5.828 5.66 13.82 1 93.62 96 LYS A C 1
ATOM 758 O O . LYS A 1 96 ? 5.465 6.441 14.711 1 93.62 96 LYS A O 1
ATOM 763 N N . GLU A 1 97 ? 7.047 5.219 13.711 1 91.81 97 GLU A N 1
ATOM 764 C CA . GLU A 1 97 ? 8.078 5.586 14.68 1 91.81 97 GLU A CA 1
ATOM 765 C C . GLU A 1 97 ? 8.391 7.078 14.617 1 91.81 97 GLU A C 1
ATOM 767 O O . GLU A 1 97 ? 8.57 7.727 15.648 1 91.81 97 GLU A O 1
ATOM 772 N N . ASN A 1 98 ? 8.422 7.555 13.438 1 89.25 98 ASN A N 1
ATOM 773 C CA . ASN A 1 98 ? 8.68 8.977 13.266 1 89.25 98 ASN A CA 1
ATOM 774 C C . ASN A 1 98 ? 7.555 9.828 13.859 1 89.25 98 ASN A C 1
ATOM 776 O O . ASN A 1 98 ? 7.809 10.875 14.453 1 89.25 98 ASN A O 1
ATOM 780 N N . SER A 1 99 ? 6.398 9.367 13.648 1 85.69 99 SER A N 1
ATOM 781 C CA . SER A 1 99 ? 5.234 10.109 14.125 1 85.69 99 SER A CA 1
ATOM 782 C C . SER A 1 99 ? 5.188 10.141 15.648 1 85.69 99 SER A C 1
ATOM 784 O O . SER A 1 99 ? 4.727 11.117 16.25 1 85.69 99 SER A O 1
ATOM 786 N N . GLN A 1 100 ? 5.535 9.086 16.328 1 79.88 100 GLN A N 1
ATOM 787 C CA . GLN A 1 100 ? 5.508 9 17.781 1 79.88 100 GLN A CA 1
ATOM 788 C C . GLN A 1 100 ? 6.641 9.805 18.406 1 79.88 100 GLN A C 1
ATOM 790 O O . GLN A 1 100 ? 6.504 10.32 19.516 1 79.88 100 GLN A O 1
ATOM 795 N N . ARG A 1 101 ? 7.699 9.852 17.734 1 73 101 ARG A N 1
ATOM 796 C CA . ARG A 1 101 ? 8.836 10.633 18.219 1 73 101 ARG A CA 1
ATOM 797 C C . ARG A 1 101 ? 8.531 12.125 18.203 1 73 101 ARG A C 1
ATOM 799 O O . ARG A 1 101 ? 8.93 12.852 19.109 1 73 101 ARG A O 1
ATOM 806 N N . SER A 1 102 ? 7.867 12.555 17.203 1 68.19 102 SER A N 1
ATOM 807 C CA . SER A 1 102 ? 7.566 13.977 17.062 1 68.19 102 SER A CA 1
ATOM 808 C C . SER A 1 102 ? 6.543 14.43 18.109 1 68.19 102 SER A C 1
ATOM 810 O O . SER A 1 102 ? 6.551 15.586 18.531 1 68.19 102 SER A O 1
ATOM 812 N N . THR A 1 103 ? 5.621 13.562 18.516 1 59.47 103 THR A N 1
ATOM 813 C CA . THR A 1 103 ? 4.652 13.922 19.547 1 59.47 103 THR A CA 1
ATOM 814 C C . THR A 1 103 ? 5.32 14.008 20.922 1 59.47 103 THR A C 1
ATOM 816 O O . THR A 1 103 ? 4.879 14.758 21.781 1 59.47 103 THR A O 1
ATOM 819 N N . LYS A 1 104 ? 6.254 13.117 21.156 1 56.88 104 LYS A N 1
ATOM 820 C CA . LYS A 1 104 ? 6.906 13.094 22.469 1 56.88 104 LYS A CA 1
ATOM 821 C C . LYS A 1 104 ? 7.781 14.328 22.656 1 56.88 104 LYS A C 1
ATOM 823 O O . LYS A 1 104 ? 7.918 14.828 23.781 1 56.88 104 LYS A O 1
ATOM 828 N N . ASP A 1 105 ? 8.383 14.648 21.562 1 49.06 105 ASP A N 1
ATOM 829 C CA . ASP A 1 105 ? 9.297 15.773 21.766 1 49.06 105 ASP A CA 1
ATOM 830 C C . ASP A 1 105 ? 8.539 17.062 22.062 1 49.06 105 ASP A C 1
ATOM 832 O O . ASP A 1 105 ? 9.133 18.047 22.5 1 49.06 105 ASP A O 1
ATOM 836 N N . CYS A 1 106 ? 7.32 17.109 21.641 1 47.56 106 CYS A N 1
ATOM 837 C CA . CYS A 1 106 ? 6.672 18.375 21.969 1 47.56 106 CYS A CA 1
ATOM 838 C C . CYS A 1 106 ? 6.32 18.438 23.453 1 47.56 106 CYS A C 1
ATOM 840 O O . CYS A 1 106 ? 6.074 19.531 23.984 1 47.56 106 CYS A O 1
ATOM 842 N N . CYS A 1 107 ? 5.973 17.312 24.031 1 38.16 107 CYS A N 1
ATOM 843 C CA . CYS A 1 107 ? 5.727 17.562 25.438 1 38.16 107 CYS A CA 1
ATOM 844 C C . CYS A 1 107 ? 7.039 17.688 26.203 1 38.16 107 CYS A C 1
ATOM 846 O O . CYS A 1 107 ? 7.984 16.938 25.953 1 38.16 107 CYS A O 1
ATOM 848 N N . MET B 1 1 ? -17.453 -30.25 6.133 1 26.2 1 MET B N 1
ATOM 849 C CA . MET B 1 1 ? -17.609 -29.109 5.223 1 26.2 1 MET B CA 1
ATOM 850 C C . MET B 1 1 ? -16.547 -28.047 5.5 1 26.2 1 MET B C 1
ATOM 852 O O . MET B 1 1 ? -16.422 -27.578 6.629 1 26.2 1 MET B O 1
ATOM 856 N N . SER B 1 2 ? -15.289 -28.312 5.047 1 32.84 2 SER B N 1
ATOM 857 C CA . SER B 1 2 ? -14.109 -27.469 5.254 1 32.84 2 SER B CA 1
ATOM 858 C C . SER B 1 2 ? -14.453 -26 5.117 1 32.84 2 SER B C 1
ATOM 860 O O . SER B 1 2 ? -14.898 -25.547 4.059 1 32.84 2 SER B O 1
ATOM 862 N N . SER B 1 3 ? -15.195 -25.547 5.992 1 33.34 3 SER B N 1
ATOM 863 C CA . SER B 1 3 ? -15.594 -24.141 6.043 1 33.34 3 SER B CA 1
ATOM 864 C C . SER B 1 3 ? -14.508 -23.25 5.465 1 33.34 3 SER B C 1
ATOM 866 O O . SER B 1 3 ? -13.453 -23.062 6.074 1 33.34 3 SER B O 1
ATOM 868 N N . ALA B 1 4 ? -14.18 -23.469 4.207 1 39.19 4 ALA B N 1
ATOM 869 C CA . ALA B 1 4 ? -13.297 -22.625 3.416 1 39.19 4 ALA B CA 1
ATOM 870 C C . ALA B 1 4 ? -13.336 -21.172 3.914 1 39.19 4 ALA B C 1
ATOM 872 O O . ALA B 1 4 ? -14.344 -20.484 3.756 1 39.19 4 ALA B O 1
ATOM 873 N N . VAL B 1 5 ? -13.211 -20.938 5.113 1 37.81 5 VAL B N 1
ATOM 874 C CA . VAL B 1 5 ? -13.062 -19.578 5.633 1 37.81 5 VAL B CA 1
ATOM 875 C C . VAL B 1 5 ? -12.469 -18.672 4.555 1 37.81 5 VAL B C 1
ATOM 877 O O . VAL B 1 5 ? -11.305 -18.828 4.18 1 37.81 5 VAL B O 1
ATOM 880 N N . ASP B 1 6 ? -12.93 -18.703 3.344 1 44.31 6 ASP B N 1
ATOM 881 C CA . ASP B 1 6 ? -12.727 -17.812 2.209 1 44.31 6 ASP B CA 1
ATOM 882 C C . ASP B 1 6 ? -12.266 -16.422 2.674 1 44.31 6 ASP B C 1
ATOM 884 O O . ASP B 1 6 ? -13.07 -15.5 2.789 1 44.31 6 ASP B O 1
ATOM 888 N N . SER B 1 7 ? -11.703 -16.25 3.885 1 50.38 7 SER B N 1
ATOM 889 C CA . SER B 1 7 ? -11.375 -15.039 4.621 1 50.38 7 SER B CA 1
ATOM 890 C C . SER B 1 7 ? -10.672 -14.023 3.727 1 50.38 7 SER B C 1
ATOM 892 O O . SER B 1 7 ? -9.625 -14.312 3.152 1 50.38 7 SER B O 1
ATOM 894 N N . GLU B 1 8 ? -11.484 -13.336 3.08 1 63.81 8 GLU B N 1
ATOM 895 C CA . GLU B 1 8 ? -11.039 -12.164 2.336 1 63.81 8 GLU B CA 1
ATOM 896 C C . GLU B 1 8 ? -9.953 -11.414 3.096 1 63.81 8 GLU B C 1
ATOM 898 O O . GLU B 1 8 ? -10.211 -10.836 4.152 1 63.81 8 GLU B O 1
ATOM 903 N N . ILE B 1 9 ? -8.719 -11.836 2.865 1 73 9 ILE B N 1
ATOM 904 C CA . ILE B 1 9 ? -7.566 -11.211 3.51 1 73 9 ILE B CA 1
ATOM 905 C C . ILE B 1 9 ? -7.559 -9.719 3.213 1 73 9 ILE B C 1
ATOM 907 O O . ILE B 1 9 ? -7.266 -8.906 4.094 1 73 9 ILE B O 1
ATOM 911 N N . VAL B 1 10 ? -8.203 -9.531 2.027 1 85.62 10 VAL B N 1
ATOM 912 C CA . VAL B 1 10 ? -8.141 -8.125 1.646 1 85.62 10 VAL B CA 1
ATOM 913 C C . VAL B 1 10 ? -9.484 -7.457 1.917 1 85.62 10 VAL B C 1
ATOM 915 O O . VAL B 1 10 ? -10.492 -7.797 1.29 1 85.62 10 VAL B O 1
ATOM 918 N N . SER B 1 11 ? -9.531 -6.617 2.844 1 91.5 11 SER B N 1
ATOM 919 C CA . SER B 1 11 ? -10.734 -5.867 3.186 1 91.5 11 SER B CA 1
ATOM 920 C C . SER B 1 11 ? -10.875 -4.629 2.311 1 91.5 11 SER B C 1
ATOM 922 O O . SER B 1 11 ? -9.922 -4.203 1.662 1 91.5 11 SER B O 1
ATOM 924 N N . ASP B 1 12 ? -12.156 -4.07 2.271 1 93.5 12 ASP B N 1
ATOM 925 C CA . ASP B 1 12 ? -12.414 -2.838 1.534 1 93.5 12 ASP B CA 1
ATOM 926 C C . ASP B 1 12 ? -11.578 -1.685 2.088 1 93.5 12 ASP B C 1
ATOM 928 O O . ASP B 1 12 ? -11.141 -0.811 1.335 1 93.5 12 ASP B O 1
ATOM 932 N N . LYS B 1 13 ? -11.391 -1.735 3.338 1 94.44 13 LYS B N 1
ATOM 933 C CA . LYS B 1 13 ? -10.57 -0.711 3.979 1 94.44 13 LYS B CA 1
ATOM 934 C C . LYS B 1 13 ? -9.133 -0.766 3.479 1 94.44 13 LYS B C 1
ATOM 936 O O . LYS B 1 13 ? -8.539 0.266 3.152 1 94.44 13 LYS B O 1
ATOM 941 N N . THR B 1 14 ? -8.68 -1.944 3.402 1 95.88 14 THR B N 1
ATOM 942 C CA . THR B 1 14 ? -7.312 -2.123 2.928 1 95.88 14 THR B CA 1
ATOM 943 C C . THR B 1 14 ? -7.172 -1.65 1.483 1 95.88 14 THR B C 1
ATOM 945 O O . THR B 1 14 ? -6.203 -0.975 1.137 1 95.88 14 THR B O 1
ATOM 948 N N . LYS B 1 15 ? -8.195 -1.96 0.698 1 96.62 15 LYS B N 1
ATOM 949 C CA . LYS B 1 15 ? -8.195 -1.536 -0.699 1 96.62 15 LYS B CA 1
ATOM 950 C C . LYS B 1 15 ? -8.156 -0.015 -0.812 1 96.62 15 LYS B C 1
ATOM 952 O O . LYS B 1 15 ? -7.402 0.532 -1.62 1 96.62 15 LYS B O 1
ATOM 957 N N . LYS B 1 16 ? -8.883 0.607 0.003 1 96.81 16 LYS B N 1
ATOM 958 C CA . LYS B 1 16 ? -8.953 2.064 0.004 1 96.81 16 LYS B CA 1
ATOM 959 C C . LYS B 1 16 ? -7.629 2.682 0.434 1 96.81 16 LYS B C 1
ATOM 961 O O . LYS B 1 16 ? -7.172 3.664 -0.158 1 96.81 16 LYS B O 1
ATOM 966 N N . LEU B 1 17 ? -7.02 2.125 1.423 1 97.69 17 LEU B N 1
ATOM 967 C CA . LEU B 1 17 ? -5.738 2.609 1.925 1 97.69 17 LEU B CA 1
ATOM 968 C C . LEU B 1 17 ? -4.66 2.504 0.852 1 97.69 17 LEU B C 1
ATOM 970 O O . LEU B 1 17 ? -3.939 3.471 0.595 1 97.69 17 LEU B O 1
ATOM 974 N N . LEU B 1 18 ? -4.668 1.347 0.23 1 97.94 18 LEU B N 1
ATOM 975 C CA . LEU B 1 18 ? -3.643 1.098 -0.777 1 97.94 18 LEU B CA 1
ATOM 976 C C . LEU B 1 18 ? -3.836 2.006 -1.986 1 97.94 18 LEU B C 1
ATOM 978 O O . LEU B 1 18 ? -2.863 2.523 -2.541 1 97.94 18 LEU B O 1
ATOM 982 N N . LYS B 1 19 ? -5.031 2.193 -2.361 1 97.62 19 LYS B N 1
ATOM 983 C CA . LYS B 1 19 ? -5.328 3.09 -3.477 1 97.62 19 LYS B CA 1
ATOM 984 C C . LYS B 1 19 ? -4.887 4.516 -3.166 1 97.62 19 LYS B C 1
ATOM 986 O O . LYS B 1 19 ? -4.281 5.184 -4.008 1 97.62 19 LYS B O 1
ATOM 991 N N . ALA B 1 20 ? -5.145 4.93 -2.021 1 98.38 20 ALA B N 1
ATOM 992 C CA . ALA B 1 20 ? -4.777 6.281 -1.609 1 98.38 20 ALA B CA 1
ATOM 993 C C . ALA B 1 20 ? -3.264 6.457 -1.58 1 98.38 20 ALA B C 1
ATOM 995 O O . ALA B 1 20 ? -2.748 7.527 -1.907 1 98.38 20 ALA B O 1
ATOM 996 N N . LEU B 1 21 ? -2.545 5.426 -1.25 1 98.06 21 LEU B N 1
ATOM 997 C CA . LEU B 1 21 ? -1.099 5.488 -1.065 1 98.06 21 LEU B CA 1
ATOM 998 C C . LEU B 1 21 ? -0.372 5.266 -2.389 1 98.06 21 LEU B C 1
ATOM 1000 O O . LEU B 1 21 ? 0.859 5.312 -2.439 1 98.06 21 LEU B O 1
ATOM 1004 N N . SER B 1 22 ? -1.088 5.031 -3.465 1 97.69 22 SER B N 1
ATOM 1005 C CA . SER B 1 22 ? -0.46 4.668 -4.73 1 97.69 22 SER B CA 1
ATOM 1006 C C . SER B 1 22 ? -0.034 5.902 -5.516 1 97.69 22 SER B C 1
ATOM 1008 O O . SER B 1 22 ? 0.595 5.793 -6.57 1 97.69 22 SER B O 1
ATOM 1010 N N . GLU B 1 23 ? -0.315 7.102 -5.059 1 97.06 23 GLU B N 1
ATOM 1011 C CA . GLU B 1 23 ? 0.015 8.352 -5.738 1 97.06 23 GLU B CA 1
ATOM 1012 C C . GLU B 1 23 ? 1.256 9 -5.133 1 97.06 23 GLU B C 1
ATOM 1014 O O . GLU B 1 23 ? 1.327 9.203 -3.918 1 97.06 23 GLU B O 1
ATOM 1019 N N . PRO B 1 24 ? 2.217 9.352 -5.992 1 95.06 24 PRO B N 1
ATOM 1020 C CA . PRO B 1 24 ? 3.484 9.883 -5.488 1 95.06 24 PRO B CA 1
ATOM 1021 C C . PRO B 1 24 ? 3.299 11.125 -4.617 1 95.06 24 PRO B C 1
ATOM 1023 O O . PRO B 1 24 ? 3.957 11.266 -3.582 1 95.06 24 PRO B O 1
ATOM 1026 N N . LEU B 1 25 ? 2.463 11.969 -5.012 1 95.31 25 LEU B N 1
ATOM 1027 C CA . LEU B 1 25 ? 2.27 13.203 -4.258 1 95.31 25 LEU B CA 1
ATOM 1028 C C . LEU B 1 25 ? 1.662 12.914 -2.887 1 95.31 25 LEU B C 1
ATOM 1030 O O . LEU B 1 25 ? 2.004 13.57 -1.901 1 95.31 25 LEU B O 1
ATOM 1034 N N . ARG B 1 26 ? 0.792 11.992 -2.857 1 97.81 26 ARG B N 1
ATOM 1035 C CA . ARG B 1 26 ? 0.198 11.617 -1.577 1 97.81 26 ARG B CA 1
ATOM 1036 C C . ARG B 1 26 ? 1.229 10.969 -0.664 1 97.81 26 ARG B C 1
ATOM 1038 O O . ARG B 1 26 ? 1.169 11.117 0.558 1 97.81 26 ARG B O 1
ATOM 1045 N N . LEU B 1 27 ? 2.119 10.25 -1.254 1 97 27 LEU B N 1
ATOM 1046 C CA . LEU B 1 27 ? 3.195 9.664 -0.465 1 97 27 LEU B CA 1
ATOM 1047 C C . LEU B 1 27 ? 4.094 10.742 0.126 1 97 27 LEU B C 1
ATOM 1049 O O . LEU B 1 27 ? 4.586 10.602 1.248 1 97 27 LEU B O 1
ATOM 1053 N N . GLN B 1 28 ? 4.27 11.773 -0.607 1 95.25 28 GLN B N 1
ATOM 1054 C CA . GLN B 1 28 ? 5.039 12.898 -0.094 1 95.25 28 GLN B CA 1
ATOM 1055 C C . GLN B 1 28 ? 4.34 13.555 1.094 1 95.25 28 GLN B C 1
ATOM 1057 O O . GLN B 1 28 ? 4.984 13.922 2.078 1 95.25 28 GLN B O 1
ATOM 1062 N N . ILE B 1 29 ? 3.082 13.664 0.976 1 97 29 ILE B N 1
ATOM 1063 C CA . ILE B 1 29 ? 2.299 14.234 2.068 1 97 29 ILE B CA 1
ATOM 1064 C C . ILE B 1 29 ? 2.414 13.336 3.303 1 97 29 ILE B C 1
ATOM 1066 O O . ILE B 1 29 ? 2.623 13.828 4.414 1 97 29 ILE B O 1
ATOM 1070 N N . ILE B 1 30 ? 2.295 12.039 3.094 1 97.5 30 ILE B N 1
ATOM 1071 C CA . ILE B 1 30 ? 2.406 11.07 4.176 1 97.5 30 ILE B CA 1
ATOM 1072 C C . ILE B 1 30 ? 3.771 11.203 4.852 1 97.5 30 ILE B C 1
ATOM 1074 O O . ILE B 1 30 ? 3.865 11.203 6.082 1 97.5 30 ILE B O 1
ATOM 1078 N N . GLU B 1 31 ? 4.75 11.328 4.062 1 94.44 31 GLU B N 1
ATOM 1079 C CA . GLU B 1 31 ? 6.102 11.492 4.59 1 94.44 31 GLU B CA 1
ATOM 1080 C C . GLU B 1 31 ? 6.227 12.789 5.391 1 94.44 31 GLU B C 1
ATOM 1082 O O . GLU B 1 31 ? 6.812 12.805 6.473 1 94.44 31 GLU B O 1
ATOM 1087 N N . ALA B 1 32 ? 5.715 13.836 4.883 1 94.56 32 ALA B N 1
ATOM 1088 C CA . ALA B 1 32 ? 5.754 15.125 5.562 1 94.56 32 ALA B CA 1
ATOM 1089 C C . ALA B 1 32 ? 5.066 15.047 6.922 1 94.56 32 ALA B C 1
ATOM 1091 O O . ALA B 1 32 ? 5.551 15.617 7.902 1 94.56 32 ALA B O 1
ATOM 1092 N N . LEU B 1 33 ? 4.004 14.305 6.984 1 95.88 33 LEU B N 1
ATOM 1093 C CA . LEU B 1 33 ? 3.207 14.211 8.203 1 95.88 33 LEU B CA 1
ATOM 1094 C C . LEU B 1 33 ? 3.85 13.25 9.203 1 95.88 33 LEU B C 1
ATOM 1096 O O . LEU B 1 33 ? 3.49 13.242 10.383 1 95.88 33 LEU B O 1
ATOM 1100 N N . SER B 1 34 ? 4.738 12.445 8.672 1 94.12 34 SER B N 1
ATOM 1101 C CA . SER B 1 34 ? 5.402 11.5 9.562 1 94.12 34 SER B CA 1
ATOM 1102 C C . SER B 1 34 ? 6.289 12.219 10.578 1 94.12 34 SER B C 1
ATOM 1104 O O . SER B 1 34 ? 6.613 11.664 11.625 1 94.12 34 SER B O 1
ATOM 1106 N N . SER B 1 35 ? 6.648 13.398 10.344 1 91.56 35 SER B N 1
ATOM 1107 C CA . SER B 1 35 ? 7.504 14.18 11.234 1 91.56 35 SER B CA 1
ATOM 1108 C C . SER B 1 35 ? 6.676 15.008 12.211 1 91.56 35 SER B C 1
ATOM 1110 O O . SER B 1 35 ? 7.227 15.781 12.992 1 91.56 35 SER B O 1
ATOM 1112 N N . GLY B 1 36 ? 5.387 14.875 12.148 1 92.38 36 GLY B N 1
ATOM 1113 C CA . GLY B 1 36 ? 4.484 15.617 13.016 1 92.38 36 GLY B CA 1
ATOM 1114 C C . GLY B 1 36 ? 3.303 16.219 12.281 1 92.38 36 GLY B C 1
ATOM 1115 O O . GLY B 1 36 ? 3.248 16.172 11.047 1 92.38 36 GLY B O 1
ATOM 1116 N N . GLU B 1 37 ? 2.369 16.734 13.039 1 94.44 37 GLU B N 1
ATOM 1117 C CA . GLU B 1 37 ? 1.187 17.344 12.438 1 94.44 37 GLU B CA 1
ATOM 1118 C C . GLU B 1 37 ? 1.546 18.609 11.672 1 94.44 37 GLU B C 1
ATOM 1120 O O . GLU B 1 37 ? 2.453 19.344 12.07 1 94.44 37 GLU B O 1
ATOM 1125 N N . LYS B 1 38 ? 0.854 18.844 10.594 1 95.94 38 LYS B N 1
ATOM 1126 C CA . LYS B 1 38 ? 1.104 20.016 9.766 1 95.94 38 LYS B CA 1
ATOM 1127 C C . LYS B 1 38 ? -0.203 20.625 9.258 1 95.94 38 LYS B C 1
ATOM 1129 O O . LYS B 1 38 ? -1.18 19.906 9.031 1 95.94 38 LYS B O 1
ATOM 1134 N N . CYS B 1 39 ? -0.222 21.922 9.125 1 96.06 39 CYS B N 1
ATOM 1135 C CA . CYS B 1 39 ? -1.369 22.594 8.516 1 96.06 39 CYS B CA 1
ATOM 1136 C C . CYS B 1 39 ? -1.229 22.641 7 1 96.06 39 CYS B C 1
ATOM 1138 O O . CYS B 1 39 ? -0.147 22.391 6.465 1 96.06 39 CYS B O 1
ATOM 1140 N N . VAL B 1 40 ? -2.391 22.969 6.348 1 95.06 40 VAL B N 1
ATOM 1141 C CA . VAL B 1 40 ? -2.416 23.062 4.895 1 95.06 40 VAL B CA 1
ATOM 1142 C C . VAL B 1 40 ? -1.355 24.047 4.422 1 95.06 40 VAL B C 1
ATOM 1144 O O . VAL B 1 40 ? -0.655 23.797 3.438 1 95.06 40 VAL B O 1
ATOM 1147 N N . CYS B 1 41 ? -1.156 25.125 5.176 1 94.19 41 CYS B N 1
ATOM 1148 C CA . CYS B 1 41 ? -0.214 26.156 4.777 1 94.19 41 CYS B CA 1
ATOM 1149 C C . CYS B 1 41 ? 1.22 25.641 4.828 1 94.19 41 CYS B C 1
ATOM 1151 O O . CYS B 1 41 ? 2.031 25.969 3.963 1 94.19 41 CYS B O 1
ATOM 1153 N N . ASP B 1 42 ? 1.541 24.828 5.859 1 95.56 42 ASP B N 1
ATOM 1154 C CA . ASP B 1 42 ? 2.859 24.219 5.953 1 95.56 42 ASP B CA 1
ATOM 1155 C C . ASP B 1 42 ? 3.111 23.281 4.773 1 95.56 42 ASP B C 1
ATOM 1157 O O . ASP B 1 42 ? 4.207 23.266 4.207 1 95.56 42 ASP B O 1
ATOM 1161 N N . LEU B 1 43 ? 2.096 22.547 4.41 1 96.56 43 LEU B N 1
ATOM 1162 C CA . LEU B 1 43 ? 2.223 21.578 3.324 1 96.56 43 LEU B CA 1
ATOM 1163 C C . LEU B 1 43 ? 2.395 22.297 1.985 1 96.56 43 LEU B C 1
ATOM 1165 O O . LEU B 1 43 ? 3.195 21.859 1.15 1 96.56 43 LEU B O 1
ATOM 1169 N N . ILE B 1 44 ? 1.654 23.375 1.791 1 95.56 44 ILE B N 1
ATOM 1170 C CA . ILE B 1 44 ? 1.778 24.172 0.574 1 95.56 44 ILE B CA 1
ATOM 1171 C C . ILE B 1 44 ? 3.201 24.719 0.454 1 95.56 44 ILE B C 1
ATOM 1173 O O . ILE B 1 44 ? 3.822 24.609 -0.607 1 95.56 44 ILE B O 1
ATOM 1177 N N . GLU B 1 45 ? 3.707 25.266 1.518 1 95.5 45 GLU B N 1
ATOM 1178 C CA . GLU B 1 45 ? 5.047 25.844 1.541 1 95.5 45 GLU B CA 1
ATOM 1179 C C . GLU B 1 45 ? 6.113 24.781 1.288 1 95.5 45 GLU B C 1
ATOM 1181 O O . GLU B 1 45 ? 7.031 24.984 0.493 1 95.5 45 GLU B O 1
ATOM 1186 N N . GLU B 1 46 ? 5.965 23.656 1.89 1 94 46 GLU B N 1
ATOM 1187 C CA . GLU B 1 46 ? 6.957 22.594 1.805 1 94 46 GLU B CA 1
ATOM 1188 C C . GLU B 1 46 ? 6.957 21.953 0.422 1 94 46 GLU B C 1
ATOM 1190 O O . GLU B 1 46 ? 8.016 21.578 -0.099 1 94 46 GLU B O 1
ATOM 1195 N N . MET B 1 47 ? 5.781 21.812 -0.205 1 94.25 47 MET B N 1
ATOM 1196 C CA . MET B 1 47 ? 5.664 21.047 -1.442 1 94.25 47 MET B CA 1
ATOM 1197 C C . MET B 1 47 ? 5.648 21.969 -2.656 1 94.25 47 MET B C 1
ATOM 1199 O O . MET B 1 47 ? 5.871 21.531 -3.783 1 94.25 47 MET B O 1
ATOM 1203 N N . GLY B 1 48 ? 5.328 23.141 -2.434 1 95.06 48 GLY B N 1
ATOM 1204 C CA . GLY B 1 48 ? 5.324 24.109 -3.518 1 95.06 48 GLY B CA 1
ATOM 1205 C C . GLY B 1 48 ? 4.203 23.891 -4.516 1 95.06 48 GLY B C 1
ATOM 1206 O O . GLY B 1 48 ? 4.371 24.141 -5.711 1 95.06 48 GLY B O 1
ATOM 1207 N N . LEU B 1 49 ? 3.076 23.328 -4.109 1 95 49 LEU B N 1
ATOM 1208 C CA . LEU B 1 49 ? 1.93 23.047 -4.969 1 95 49 LEU B CA 1
ATOM 1209 C C . LEU B 1 49 ? 0.769 23.984 -4.645 1 95 49 LEU B C 1
ATOM 1211 O O . LEU B 1 49 ? 0.737 24.594 -3.576 1 95 49 LEU B O 1
ATOM 1215 N N . ALA B 1 50 ? -0.112 24.109 -5.555 1 96.38 50 ALA B N 1
ATOM 1216 C CA . ALA B 1 50 ? -1.312 24.922 -5.363 1 96.38 50 ALA B CA 1
ATOM 1217 C C . ALA B 1 50 ? -2.182 24.359 -4.242 1 96.38 50 ALA B C 1
ATOM 1219 O O . ALA B 1 50 ? -2.246 23.141 -4.047 1 96.38 50 ALA B O 1
ATOM 1220 N N . GLN B 1 51 ? -2.883 25.172 -3.609 1 95.62 51 GLN B N 1
ATOM 1221 C CA . GLN B 1 51 ? -3.766 24.797 -2.508 1 95.62 51 GLN B CA 1
ATOM 1222 C C . GLN B 1 51 ? -4.836 23.812 -2.965 1 95.62 51 GLN B C 1
ATOM 1224 O O . GLN B 1 51 ? -5.188 22.891 -2.234 1 95.62 51 GLN B O 1
ATOM 1229 N N . SER B 1 52 ? -5.309 24.031 -4.074 1 97.06 52 SER B N 1
ATOM 1230 C CA . SER B 1 52 ? -6.371 23.156 -4.57 1 97.06 52 SER B CA 1
ATOM 1231 C C . SER B 1 52 ? -5.891 21.719 -4.695 1 97.06 52 SER B C 1
ATOM 1233 O O . SER B 1 52 ? -6.621 20.781 -4.359 1 97.06 52 SER B O 1
ATOM 1235 N N . LYS B 1 53 ? -4.66 21.531 -5.215 1 97.31 53 LYS B N 1
ATOM 1236 C CA . LYS B 1 53 ? -4.078 20.203 -5.391 1 97.31 53 LYS B CA 1
ATOM 1237 C C . LYS B 1 53 ? -3.818 19.531 -4.043 1 97.31 53 LYS B C 1
ATOM 1239 O O . LYS B 1 53 ? -4.141 18.359 -3.855 1 97.31 53 LYS B O 1
ATOM 1244 N N . ILE B 1 54 ? -3.27 20.312 -3.182 1 97.38 54 ILE B N 1
ATOM 1245 C CA . ILE B 1 54 ? -2.988 19.797 -1.845 1 97.38 54 ILE B CA 1
ATOM 1246 C C . ILE B 1 54 ? -4.297 19.422 -1.152 1 97.38 54 ILE B C 1
ATOM 1248 O O . ILE B 1 54 ? -4.395 18.359 -0.547 1 97.38 54 ILE B O 1
ATOM 1252 N N . SER B 1 55 ? -5.27 20.25 -1.29 1 96.75 55 SER B N 1
ATOM 1253 C CA . SER B 1 55 ? -6.562 20 -0.66 1 96.75 55 SER B CA 1
ATOM 1254 C C . SER B 1 55 ? -7.211 18.734 -1.208 1 96.75 55 SER B C 1
ATOM 1256 O O . SER B 1 55 ? -7.785 17.953 -0.452 1 96.75 55 SER B O 1
ATOM 1258 N N . PHE B 1 56 ? -7.074 18.562 -2.471 1 98 56 PHE B N 1
ATOM 1259 C CA . PHE B 1 56 ? -7.613 17.359 -3.102 1 98 56 PHE B CA 1
ATOM 1260 C C . PHE B 1 56 ? -6.965 16.109 -2.52 1 98 56 PHE B C 1
ATOM 1262 O O . PHE B 1 56 ? -7.66 15.18 -2.104 1 98 56 PHE B O 1
ATOM 1269 N N . HIS B 1 57 ? -5.684 16.078 -2.5 1 98.06 57 HIS B N 1
ATOM 1270 C CA . HIS B 1 57 ? -4.969 14.914 -1.997 1 98.06 57 HIS B CA 1
ATOM 1271 C C . HIS B 1 57 ? -5.238 14.703 -0.512 1 98.06 57 HIS B C 1
ATOM 1273 O O . HIS B 1 57 ? -5.363 13.562 -0.057 1 98.06 57 HIS B O 1
ATOM 1279 N N . LEU B 1 58 ? -5.348 15.781 0.237 1 98.25 58 LEU B N 1
ATOM 1280 C CA . LEU B 1 58 ? -5.676 15.672 1.653 1 98.25 58 LEU B CA 1
ATOM 1281 C C . LEU B 1 58 ? -7.066 15.07 1.844 1 98.25 58 LEU B C 1
ATOM 1283 O O . LEU B 1 58 ? -7.277 14.266 2.756 1 98.25 58 LEU B O 1
ATOM 1287 N N . LYS B 1 59 ? -7.992 15.453 1.015 1 98.38 59 LYS B N 1
ATOM 1288 C CA . LYS B 1 59 ? -9.336 14.891 1.075 1 98.38 59 LYS B CA 1
ATOM 1289 C C . LYS B 1 59 ? -9.312 13.391 0.815 1 98.38 59 LYS B C 1
ATOM 1291 O O . LYS B 1 59 ? -9.961 12.617 1.53 1 98.38 59 LYS B O 1
ATOM 1296 N N . VAL B 1 60 ? -8.609 12.969 -0.194 1 98.31 60 VAL B N 1
ATOM 1297 C CA . VAL B 1 60 ? -8.492 11.562 -0.545 1 98.31 60 VAL B CA 1
ATOM 1298 C C . VAL B 1 60 ? -7.887 10.781 0.623 1 98.31 60 VAL B C 1
ATOM 1300 O O . VAL B 1 60 ? -8.383 9.719 0.996 1 98.31 60 VAL B O 1
ATOM 1303 N N . LEU B 1 61 ? -6.809 11.328 1.215 1 98.62 61 LEU B N 1
ATOM 1304 C CA . LEU B 1 61 ? -6.121 10.68 2.326 1 98.62 61 LEU B CA 1
ATOM 1305 C C . LEU B 1 61 ? -7.016 10.617 3.559 1 98.62 61 LEU B C 1
ATOM 1307 O O . LEU B 1 61 ? -7.016 9.617 4.281 1 98.62 61 LEU B O 1
ATOM 1311 N N . LYS B 1 62 ? -7.797 11.68 3.744 1 98.38 62 LYS B N 1
ATOM 1312 C CA . LYS B 1 62 ? -8.734 11.727 4.863 1 98.38 62 LYS B CA 1
ATOM 1313 C C . LYS B 1 62 ? -9.859 10.711 4.676 1 98.38 62 LYS B C 1
ATOM 1315 O O . LYS B 1 62 ? -10.203 9.97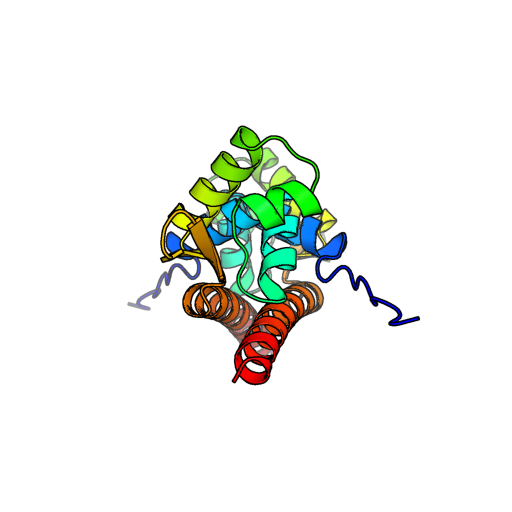7 5.605 1 98.38 62 LYS B O 1
ATOM 1320 N N . ASP B 1 63 ? -10.398 10.617 3.482 1 98.06 63 ASP B N 1
ATOM 1321 C CA . ASP B 1 63 ? -11.477 9.68 3.16 1 98.06 63 ASP B CA 1
ATOM 1322 C C . ASP B 1 63 ? -11.016 8.234 3.344 1 98.06 63 ASP B C 1
ATOM 1324 O O . ASP B 1 63 ? -11.805 7.371 3.719 1 98.06 63 ASP B O 1
ATOM 1328 N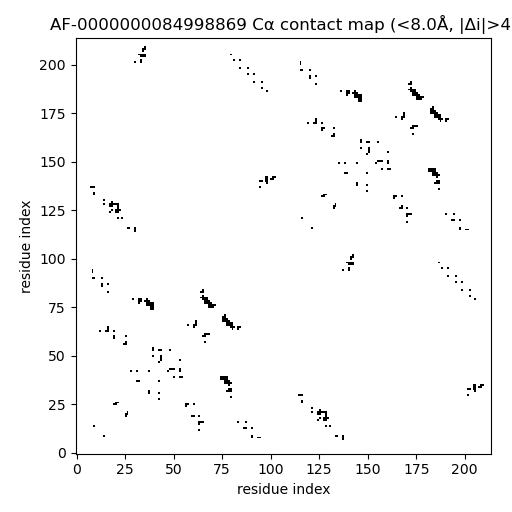 N . ALA B 1 64 ? -9.766 8.008 3.137 1 98.19 64 ALA B N 1
ATOM 1329 C CA . ALA B 1 64 ? -9.188 6.676 3.311 1 98.19 64 ALA B CA 1
ATOM 1330 C C . ALA B 1 64 ? -8.812 6.43 4.77 1 98.19 64 ALA B C 1
ATOM 1332 O O . ALA B 1 64 ? -8.312 5.355 5.117 1 98.19 64 ALA B O 1
ATOM 1333 N N . GLU B 1 65 ? -8.93 7.414 5.551 1 98.19 65 GLU B N 1
ATOM 1334 C CA . GLU B 1 65 ? -8.688 7.355 6.992 1 98.19 65 GLU B CA 1
ATOM 1335 C C . GLU B 1 65 ? -7.195 7.223 7.293 1 98.19 65 GLU B C 1
ATOM 1337 O O . GLU B 1 65 ? -6.812 6.668 8.328 1 98.19 65 GLU B O 1
ATOM 1342 N N . LEU B 1 66 ? -6.363 7.68 6.434 1 98.31 66 LEU B N 1
ATOM 1343 C CA . LEU B 1 66 ? -4.918 7.629 6.625 1 98.31 66 LEU B CA 1
ATOM 1344 C C . LEU B 1 66 ? -4.441 8.805 7.477 1 98.31 66 LEU B C 1
ATOM 1346 O O . LEU B 1 66 ? -3.4 8.719 8.133 1 98.31 66 LEU B O 1
ATOM 1350 N N . ILE B 1 67 ? -5.223 9.891 7.312 1 98.38 67 ILE B N 1
ATOM 1351 C CA . ILE B 1 67 ? -4.898 11.078 8.102 1 98.38 67 ILE B CA 1
ATOM 1352 C C . ILE B 1 67 ? -6.156 11.586 8.805 1 98.38 67 ILE B C 1
ATOM 1354 O O . ILE B 1 67 ? -7.277 11.258 8.406 1 98.38 67 ILE B O 1
ATOM 1358 N N . ILE B 1 68 ? -5.969 12.305 9.812 1 97.75 68 ILE B N 1
ATOM 1359 C CA . ILE B 1 68 ? -7.039 12.906 10.594 1 97.75 68 ILE B CA 1
ATOM 1360 C C . ILE B 1 68 ? -6.828 14.422 10.688 1 97.75 68 ILE B C 1
ATOM 1362 O O . ILE B 1 68 ? -5.703 14.883 10.883 1 97.75 68 ILE B O 1
ATOM 1366 N N . ASP B 1 69 ? -7.855 15.125 10.523 1 96.69 69 ASP B N 1
ATOM 1367 C CA . ASP B 1 69 ? -7.734 16.578 10.625 1 96.69 69 ASP B CA 1
ATOM 1368 C C . ASP B 1 69 ? -8.172 17.062 12 1 96.69 69 ASP B C 1
ATOM 1370 O O . ASP B 1 69 ? -9 16.438 12.656 1 96.69 69 ASP B O 1
ATOM 1374 N N . ARG B 1 70 ? -7.598 18.062 12.469 1 94.62 70 ARG B N 1
ATOM 1375 C CA . ARG B 1 70 ? -7.961 18.797 13.68 1 94.62 70 ARG B CA 1
ATOM 1376 C C . ARG B 1 70 ? -7.973 20.297 13.438 1 94.62 70 ARG B C 1
ATOM 1378 O O . ARG B 1 70 ? -7.086 20.828 12.766 1 94.62 70 ARG B O 1
ATOM 1385 N N . HIS B 1 71 ? -9.031 20.906 14.047 1 94.38 71 HIS B N 1
ATOM 1386 C CA . HIS B 1 71 ? -9.164 22.344 13.859 1 94.38 71 HIS B CA 1
ATOM 1387 C C . HIS B 1 71 ? -8.594 23.109 15.047 1 94.38 71 HIS B C 1
ATOM 1389 O O . HIS B 1 71 ? -8.812 22.734 16.203 1 94.38 71 HIS B O 1
ATOM 1395 N N . SER B 1 72 ? -7.758 24.078 14.719 1 93.5 72 SER B N 1
ATOM 1396 C CA . SER B 1 72 ? -7.227 24.984 15.727 1 93.5 72 SER B CA 1
ATOM 1397 C C . SER B 1 72 ? -7.352 26.438 15.273 1 93.5 72 SER B C 1
ATOM 1399 O O . SER B 1 72 ? -6.516 26.938 14.508 1 93.5 72 SER B O 1
ATOM 1401 N N . GLY B 1 73 ? -8.305 27.109 15.883 1 93.81 73 GLY B N 1
ATOM 1402 C CA . GLY B 1 73 ? -8.547 28.469 15.414 1 93.81 73 GLY B CA 1
ATOM 1403 C C . GLY B 1 73 ? -8.922 28.531 13.945 1 93.81 73 GLY B C 1
ATOM 1404 O O . GLY B 1 73 ? -9.859 27.859 13.516 1 93.81 73 GLY B O 1
ATOM 1405 N N . ARG B 1 74 ? -8.133 29.234 13.094 1 92.38 74 ARG B N 1
ATOM 1406 C CA . ARG B 1 74 ? -8.406 29.422 11.672 1 92.38 74 ARG B CA 1
ATOM 1407 C C . ARG B 1 74 ? -7.707 28.359 10.828 1 92.38 74 ARG B C 1
ATOM 1409 O O . ARG B 1 74 ? -7.91 28.297 9.617 1 92.38 74 ARG B O 1
ATOM 1416 N N . TRP B 1 75 ? -6.973 27.484 11.555 1 93.19 75 TRP B N 1
ATOM 1417 C CA . TRP B 1 75 ? -6.137 26.562 10.797 1 93.19 75 TRP B CA 1
ATOM 1418 C C . TRP B 1 75 ? -6.621 25.125 10.969 1 93.19 75 TRP B C 1
ATOM 1420 O O . TRP B 1 75 ? -7.199 24.781 12 1 93.19 75 TRP B O 1
ATOM 1430 N N . VAL B 1 76 ? -6.422 24.359 9.867 1 95.56 76 VAL B N 1
ATOM 1431 C CA . VAL B 1 76 ? -6.664 22.922 9.906 1 95.56 76 VAL B CA 1
ATOM 1432 C C . VAL B 1 76 ? -5.336 22.172 9.898 1 95.56 76 VAL B C 1
ATOM 1434 O O . VAL B 1 76 ? -4.508 22.359 9.008 1 95.56 76 VAL B O 1
ATOM 1437 N N . TYR B 1 77 ? -5.152 21.297 11 1 96.62 77 TYR B N 1
ATOM 1438 C CA . TYR B 1 77 ? -3.945 20.484 11.109 1 96.62 77 TYR B CA 1
ATOM 1439 C C . TYR B 1 77 ? -4.238 19.016 10.805 1 96.62 77 TYR B C 1
ATOM 1441 O O . TYR B 1 77 ? -5.312 18.516 11.125 1 96.62 77 TYR B O 1
ATOM 1449 N N . TYR B 1 78 ? -3.242 18.422 10.172 1 97.5 78 TYR B N 1
ATOM 1450 C CA . TYR B 1 78 ? -3.373 17.016 9.836 1 97.5 78 TYR B CA 1
ATOM 1451 C C . TYR B 1 78 ? -2.285 16.188 10.516 1 97.5 78 TYR B C 1
ATOM 1453 O O . TYR B 1 78 ? -1.146 16.641 10.648 1 97.5 78 TYR B O 1
ATOM 1461 N N . HIS B 1 79 ? -2.615 15.008 10.945 1 96.62 79 HIS B N 1
ATOM 1462 C CA . HIS B 1 79 ? -1.646 14.039 11.461 1 96.62 79 HIS B CA 1
ATOM 1463 C C . HIS B 1 79 ? -1.967 12.633 10.977 1 96.62 79 HIS B C 1
ATOM 1465 O O . HIS B 1 79 ? -3.09 12.359 10.547 1 96.62 79 HIS B O 1
ATOM 1471 N N . LEU B 1 80 ? -1.014 11.766 11.078 1 97.25 80 LEU B N 1
ATOM 1472 C CA . LEU B 1 80 ? -1.184 10.391 10.609 1 97.25 80 LEU B CA 1
ATOM 1473 C C . LEU B 1 80 ? -2.123 9.617 11.523 1 97.25 80 LEU B C 1
ATOM 1475 O O . LEU B 1 80 ? -2.076 9.773 12.742 1 97.25 80 LEU B O 1
ATOM 1479 N N . ASN B 1 81 ? -2.951 8.812 10.93 1 97.56 81 ASN B N 1
ATOM 1480 C CA . ASN B 1 81 ? -3.797 7.891 11.68 1 97.56 81 ASN B CA 1
ATOM 1481 C C . ASN B 1 81 ? -3.092 6.562 11.93 1 97.56 81 ASN B C 1
ATOM 1483 O O . ASN B 1 81 ? -3.084 5.684 11.062 1 97.56 81 ASN B O 1
ATOM 1487 N N . ILE B 1 82 ? -2.664 6.352 13.102 1 96.19 82 ILE B N 1
ATOM 1488 C CA . ILE B 1 82 ? -1.853 5.195 13.461 1 96.19 82 ILE B CA 1
ATOM 1489 C C . ILE B 1 82 ? -2.684 3.92 13.32 1 96.19 82 ILE B C 1
ATOM 1491 O O . ILE B 1 82 ? -2.162 2.871 12.938 1 96.19 82 ILE B O 1
ATOM 1495 N N . GLU B 1 83 ? -3.926 4.027 13.633 1 97.06 83 GLU B N 1
ATOM 1496 C CA . GLU B 1 83 ? -4.801 2.865 13.523 1 97.06 83 GLU B CA 1
ATOM 1497 C C . GLU B 1 83 ? -4.855 2.346 12.094 1 97.06 83 GLU B C 1
ATOM 1499 O O . GLU B 1 83 ? -4.855 1.134 11.867 1 97.06 83 GLU B O 1
ATOM 1504 N N . ALA B 1 84 ? -4.922 3.242 11.172 1 97.5 84 ALA B N 1
ATOM 1505 C CA . ALA B 1 84 ? -4.957 2.857 9.766 1 97.5 84 ALA B CA 1
ATOM 1506 C C . ALA B 1 84 ? -3.648 2.201 9.344 1 97.5 84 ALA B C 1
ATOM 1508 O O . ALA B 1 84 ? -3.652 1.202 8.617 1 97.5 84 ALA B O 1
ATOM 1509 N N . LEU B 1 85 ? -2.533 2.727 9.797 1 97.31 85 LEU B N 1
ATOM 1510 C CA . LEU B 1 85 ? -1.226 2.162 9.484 1 97.31 85 LEU B CA 1
ATOM 1511 C C . LEU B 1 85 ? -1.067 0.78 10.109 1 97.31 85 LEU B C 1
ATOM 1513 O O . LEU B 1 85 ? -0.49 -0.121 9.5 1 97.31 85 LEU B O 1
ATOM 1517 N N . ASN B 1 86 ? -1.641 0.643 11.297 1 97.19 86 ASN B N 1
ATOM 1518 C CA . ASN B 1 86 ? -1.619 -0.661 11.953 1 97.19 86 ASN B CA 1
ATOM 1519 C C . ASN B 1 86 ? -2.42 -1.695 11.164 1 97.19 86 ASN B C 1
ATOM 1521 O O . ASN B 1 86 ? -1.999 -2.846 11.039 1 97.19 86 ASN B O 1
ATOM 1525 N N . SER B 1 87 ? -3.516 -1.259 10.727 1 97.12 87 SER B N 1
ATOM 1526 C CA . SER B 1 87 ? -4.355 -2.164 9.953 1 97.12 87 SER B CA 1
ATOM 1527 C C . SER B 1 87 ? -3.639 -2.641 8.695 1 97.12 87 SER B C 1
ATOM 1529 O O . SER B 1 87 ? -3.705 -3.82 8.344 1 97.12 87 SER B O 1
ATOM 1531 N N . LEU B 1 88 ? -2.973 -1.725 8.07 1 97.06 88 LEU B N 1
ATOM 1532 C CA . LEU B 1 88 ? -2.209 -2.057 6.871 1 97.06 88 LEU B CA 1
ATOM 1533 C C . LEU B 1 88 ? -1.062 -3.006 7.203 1 97.06 88 LEU B C 1
ATOM 1535 O O . LEU B 1 88 ? -0.842 -3.99 6.492 1 97.06 88 LEU B O 1
ATOM 1539 N N . GLN B 1 89 ? -0.393 -2.717 8.234 1 96.88 89 GLN B N 1
ATOM 1540 C CA . GLN B 1 89 ? 0.697 -3.57 8.695 1 96.88 89 GLN B CA 1
ATOM 1541 C C . GLN B 1 89 ? 0.201 -4.98 9.008 1 96.88 89 GLN B C 1
ATOM 1543 O O . GLN B 1 89 ? 0.852 -5.965 8.648 1 96.88 89 GLN B O 1
ATOM 1548 N N . ASN B 1 90 ? -0.909 -5.07 9.625 1 96.38 90 ASN B N 1
ATOM 1549 C CA . ASN B 1 90 ? -1.486 -6.363 9.977 1 96.38 90 ASN B CA 1
ATOM 1550 C C . ASN B 1 90 ? -1.844 -7.168 8.734 1 96.38 90 ASN B C 1
ATOM 1552 O O . ASN B 1 90 ? -1.692 -8.391 8.711 1 96.38 90 ASN B O 1
ATOM 1556 N N . TRP B 1 91 ? -2.354 -6.484 7.836 1 96.25 91 TRP B N 1
ATOM 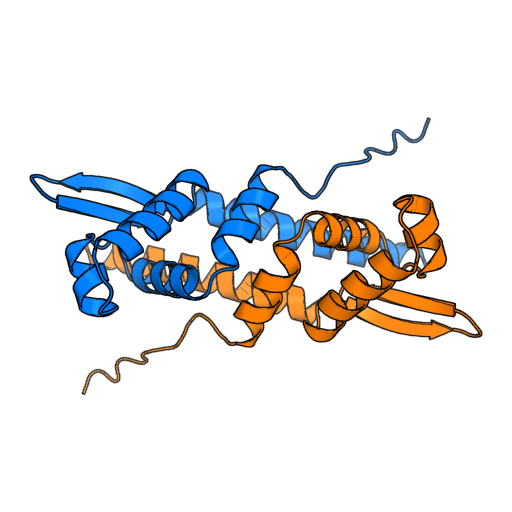1557 C CA . TRP B 1 91 ? -2.672 -7.152 6.578 1 96.25 91 TRP B CA 1
ATOM 1558 C C . TRP B 1 91 ? -1.425 -7.781 5.965 1 96.25 91 TRP B C 1
ATOM 1560 O O . TRP B 1 91 ? -1.459 -8.93 5.508 1 96.25 91 TRP B O 1
ATOM 1570 N N . ILE B 1 92 ? -0.322 -7.062 5.965 1 96.62 92 ILE B N 1
ATOM 1571 C CA . ILE B 1 92 ? 0.933 -7.562 5.414 1 96.62 92 ILE B CA 1
ATOM 1572 C C . ILE B 1 92 ? 1.404 -8.773 6.219 1 96.62 92 ILE B C 1
ATOM 1574 O O . ILE B 1 92 ? 1.855 -9.766 5.648 1 96.62 92 ILE B O 1
ATOM 1578 N N . VAL B 1 93 ? 1.267 -8.695 7.492 1 95.44 93 VAL B N 1
ATOM 1579 C CA . VAL B 1 93 ? 1.667 -9.781 8.375 1 95.44 93 VAL B CA 1
ATOM 1580 C C . VAL B 1 93 ? 0.851 -11.031 8.055 1 95.44 93 VAL B C 1
ATOM 1582 O O . VAL B 1 93 ? 1.397 -12.133 7.984 1 95.44 93 VAL B O 1
ATOM 1585 N N . LEU B 1 94 ? -0.393 -10.82 7.883 1 93.88 94 LEU B N 1
ATOM 1586 C CA . LEU B 1 94 ? -1.276 -11.938 7.57 1 93.88 94 LEU B CA 1
ATOM 1587 C C . LEU B 1 94 ? -0.865 -12.602 6.262 1 93.88 94 LEU B C 1
ATOM 1589 O O . LEU B 1 94 ? -0.864 -13.836 6.16 1 93.88 94 LEU B O 1
ATOM 1593 N N . LEU B 1 95 ? -0.55 -11.844 5.32 1 93.81 95 LEU B N 1
ATOM 1594 C CA . LEU B 1 95 ? -0.09 -12.375 4.043 1 93.81 95 LEU B CA 1
ATOM 1595 C C . LEU B 1 95 ? 1.152 -13.242 4.23 1 93.81 95 LEU B C 1
ATOM 1597 O O . LEU B 1 95 ? 1.221 -14.359 3.709 1 93.81 95 LEU B O 1
ATOM 1601 N N . LYS B 1 96 ? 2.096 -12.727 4.941 1 93.62 96 LYS B N 1
ATOM 1602 C CA . LYS B 1 96 ? 3.361 -13.414 5.16 1 93.62 96 LYS B CA 1
ATOM 1603 C C . LYS B 1 96 ? 3.152 -14.719 5.93 1 93.62 96 LYS B C 1
ATOM 1605 O O . LYS B 1 96 ? 3.748 -15.742 5.602 1 93.62 96 LYS B O 1
ATOM 1610 N N . GLU B 1 97 ? 2.318 -14.664 6.926 1 91.94 97 GLU B N 1
ATOM 1611 C CA . GLU B 1 97 ? 2.064 -15.836 7.762 1 91.94 97 GLU B CA 1
ATOM 1612 C C . GLU B 1 97 ? 1.385 -16.953 6.965 1 91.94 97 GLU B C 1
ATOM 1614 O O . GLU B 1 97 ? 1.715 -18.125 7.129 1 91.94 97 GLU B O 1
ATOM 1619 N N . ASN B 1 98 ? 0.495 -16.547 6.152 1 89.38 98 ASN B N 1
ATOM 1620 C CA . ASN B 1 98 ? -0.191 -17.531 5.316 1 89.38 98 ASN B CA 1
ATOM 1621 C C . ASN B 1 98 ? 0.768 -18.203 4.34 1 89.38 98 ASN B C 1
ATOM 1623 O O . ASN B 1 98 ? 0.662 -19.406 4.086 1 89.38 98 ASN B O 1
ATOM 1627 N N . SER B 1 99 ? 1.597 -17.422 3.814 1 85.88 99 SER B N 1
ATOM 1628 C CA . SER B 1 99 ? 2.539 -17.938 2.828 1 85.88 99 SER B CA 1
ATOM 1629 C C . SER B 1 99 ? 3.52 -18.922 3.461 1 85.88 99 SER B C 1
ATOM 1631 O O . SER B 1 99 ? 3.971 -19.859 2.805 1 85.88 99 SER B O 1
ATOM 1633 N N . GLN B 1 100 ? 3.984 -18.688 4.652 1 80.19 100 GLN B N 1
ATOM 1634 C CA . GLN B 1 100 ? 4.941 -19.562 5.344 1 80.19 100 GLN B CA 1
ATOM 1635 C C . GLN B 1 100 ? 4.277 -20.844 5.812 1 80.19 100 GLN B C 1
ATOM 1637 O O . GLN B 1 100 ? 4.93 -21.891 5.898 1 80.19 100 GLN B O 1
ATOM 1642 N N . ARG B 1 101 ? 3.059 -20.75 6.129 1 72.94 101 ARG B N 1
ATOM 1643 C CA . ARG B 1 101 ? 2.316 -21.938 6.559 1 72.94 101 ARG B CA 1
ATOM 1644 C C . ARG B 1 101 ? 2.129 -22.906 5.398 1 72.94 101 ARG B C 1
ATOM 1646 O O . ARG B 1 101 ? 2.197 -24.125 5.586 1 72.94 101 ARG B O 1
ATOM 1653 N N . SER B 1 102 ? 1.861 -22.406 4.273 1 68.12 102 SER B N 1
ATOM 1654 C CA . SER B 1 102 ? 1.61 -23.25 3.109 1 68.12 102 SER B CA 1
ATOM 1655 C C . SER B 1 102 ? 2.885 -23.938 2.646 1 68.12 102 SER B C 1
ATOM 1657 O O . SER B 1 102 ? 2.832 -25.047 2.09 1 68.12 102 SER B O 1
ATOM 1659 N N . THR B 1 103 ? 4.055 -23.312 2.812 1 59.59 103 THR B N 1
ATOM 1660 C CA . THR B 1 103 ? 5.312 -23.953 2.436 1 59.59 103 THR B CA 1
ATOM 1661 C C . THR B 1 103 ? 5.66 -25.078 3.406 1 59.59 103 THR B C 1
ATOM 1663 O O . THR B 1 103 ? 6.316 -26.047 3.029 1 59.59 103 THR B O 1
ATOM 1666 N N . LYS B 1 104 ? 5.371 -24.875 4.648 1 56.84 104 LYS B N 1
ATOM 1667 C CA . LYS B 1 104 ? 5.719 -25.875 5.652 1 56.84 104 LYS B CA 1
ATOM 1668 C C . LYS B 1 104 ? 4.867 -27.125 5.484 1 56.84 104 LYS B C 1
ATOM 1670 O O . LYS B 1 104 ? 5.336 -28.234 5.754 1 56.84 104 LYS B O 1
ATOM 1675 N N . ASP B 1 105 ? 3.66 -26.844 5.16 1 49 105 ASP B N 1
ATOM 1676 C CA . ASP B 1 105 ? 2.809 -28.031 5.086 1 49 105 ASP B CA 1
ATOM 1677 C C . ASP B 1 105 ? 3.213 -28.922 3.918 1 49 105 ASP B C 1
ATOM 1679 O O . ASP B 1 105 ? 2.797 -30.078 3.846 1 49 105 ASP B O 1
ATOM 1683 N N . CYS B 1 106 ? 3.82 -28.328 2.953 1 47.5 106 CYS B N 1
ATOM 1684 C CA . CYS B 1 106 ? 4.164 -29.25 1.875 1 47.5 106 CYS B CA 1
ATOM 1685 C C . CYS B 1 106 ? 5.344 -30.141 2.266 1 47.5 106 CYS B C 1
ATOM 1687 O O . CYS B 1 106 ? 5.578 -31.172 1.651 1 47.5 106 CYS B O 1
ATOM 1689 N N . CYS B 1 107 ? 6.246 -29.625 3.057 1 38.25 107 CYS B N 1
ATOM 1690 C CA . CYS B 1 107 ?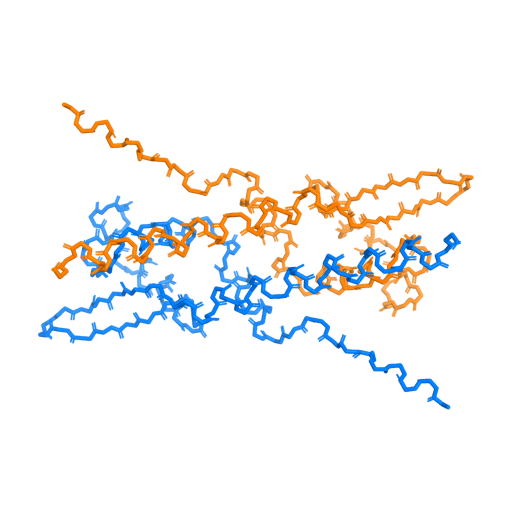 7.258 -30.625 3.373 1 38.25 107 CYS B CA 1
ATOM 1691 C C . CYS B 1 107 ? 6.758 -31.578 4.457 1 38.25 107 CYS B C 1
ATOM 1693 O O . CYS B 1 107 ? 6.102 -31.156 5.406 1 38.25 107 CYS B O 1
#

Solvent-accessible surface area (backbone atoms only — not comparable to full-atom values): 11627 Å² total; per-residue (Å²): 126,82,72,68,70,76,66,66,77,73,45,73,65,53,49,41,40,32,41,49,52,37,38,70,68,45,42,49,51,53,53,59,26,19,64,25,69,42,34,64,66,55,50,30,66,74,66,69,51,58,64,70,60,53,50,50,49,48,48,51,32,39,76,44,42,45,33,44,77,45,80,54,92,96,42,52,32,32,33,67,28,62,68,46,54,49,52,52,46,48,46,53,50,50,42,53,52,37,32,54,50,39,57,52,67,70,100,126,80,71,71,72,76,66,66,78,72,43,72,63,54,50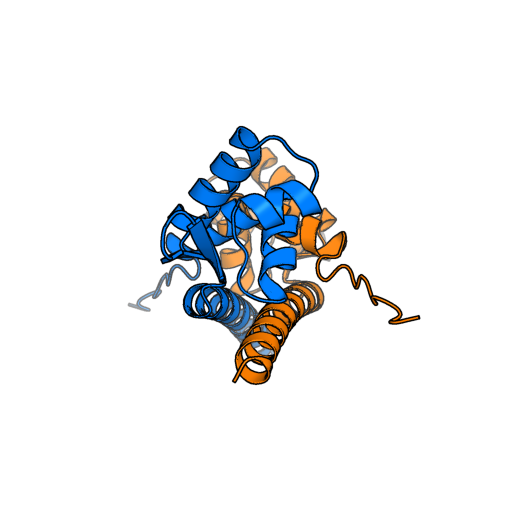,40,39,30,42,48,52,36,36,70,68,45,43,49,50,52,54,58,26,19,64,25,68,44,34,63,67,55,51,32,66,75,68,69,50,57,64,68,60,52,50,49,48,50,48,51,33,38,75,45,42,46,33,44,76,46,80,55,92,97,43,53,31,32,29,68,30,62,68,45,55,48,52,49,45,49,46,53,49,51,41,53,52,37,32,53,49,39,57,51,68,71,100

Organism: Prochlorococcus marinus (strain NATL2A) (NCBI:txid59920)

Secondary structure (DSSP, 8-state):
--------SS-HHHHHHHHHTTSHHHHHHHHHHHTS-EEHHHHHHHHT--HHHHHHHHHHHHHTTSEEEEEETTEEEEEE-HHHHHHHHHHHHHHHHHHHHHHHHH-/--------SS-HHHHHHHHHTTSHHHHHHHHHHHTS-EEHHHHHHHHT--HHHHHHHHHHHHHTTSEEEEEETTEEEEEE-HHHHHHHHHHHHHHHHHHHHHHHHH-

Sequence (214 aa):
MSSAVDSEIVSDKTKKLLKALSEPLRLQIIEALSSGEKCVCDLIEEMGLAQSKISFHLKVLKDAELIIDRHSGRWVYYHLNIEALNSLQNWIVLLKENSQRSTKDCCMSSAVDSEIVSDKTKKLLKALSEPLRLQIIEALSSGEKCVCDLIEEMGLAQSKISFHLKVLKDAELIIDRHSGRWVYYHLNIEALNSLQNWIVLLKENSQRSTKDCC

InterPro domains:
  IPR001845 HTH ArsR-type DNA-binding domain [PF01022] (24-67)
  IPR001845 HTH ArsR-type DNA-binding domain [PR00778] (18-33)
  IPR001845 HTH ArsR-type DNA-binding domain [PR00778] (37-48)
  IPR001845 HTH ArsR-type DNA-binding domain [PR00778] (50-65)
  IPR001845 HTH ArsR-type DNA-binding domain [PR00778] (65-80)
  IPR001845 HTH ArsR-type DNA-binding domain [PS50987] (6-100)
  IPR001845 HTH ArsR-type DNA-binding domain [SM00418] (16-97)
  IPR011991 ArsR-like helix-turn-helix domain [cd00090] (18-81)
  IPR036388 Winged helix-like DNA-binding domain superfamily [G3DSA:1.10.10.10] (9-106)
  IPR036390 Winged helix DNA-binding domain superfamily [SSF46785] (8-92)
  IPR051081 HTH-type Metal-responsive Transcriptional Regulators [PTHR33154] (13-95)